Protein AF-A0A2D8XNJ6-F1 (afdb_monomer)

pLDDT: mean 77.06, std 21.15, range [28.72, 97.81]

Secondary structure (DSSP, 8-state):
---------------------------------------HHHHHHHHHHHHHHHHHHHHHHHHHHHHHHHHHHHHHHHHHHHHHHHHHHHHHHHHHHHHHHHHHHHHHHHHHHHHHHHHHHTT-HHHHHHHHHHHHHHHHHHHHHHHHHHHHHHHHHHHHHHHHHTTS------PPPPPPHHHHHHHHH-TTTTT-HHHHHHHHHHHHHHHHTS---TTSHHHHHHHHHHHHHH-HHHHS----PPP-PPP------------------HHHHHHHHHTT--HHHHHHHTT-

Sequence (292 aa):
MAETEANYEMETEPDTEVEVSSVEETNDNAALQADTEVSGDDQFKKAESATQKRIDRLTKKMREAERREQEAINYARNVQTEAEQLKQRMNNLDNSYVSEFSTRVSAQMDQAESDLSRAMELGDTKNAVEAQRKITALAIQADRAEQAKAQQAQYAEQVQHAQQVQQAPQQVAQQPKRPDPKAEEWATKNKWFGEDQAMTYAVFGLHKKLIEDEKFDPQSDEYYTELDRRMAEEFPHKLKGQNKRPAQTVASASRTATTGRSGRKVRLTPSQVAIAKKLGVPLEEYAKYVKE

Structure (mmCIF, N/CA/C/O backbone):
data_AF-A0A2D8XNJ6-F1
#
_entry.id   AF-A0A2D8XNJ6-F1
#
loop_
_atom_site.group_PDB
_atom_site.id
_atom_site.type_symbol
_atom_site.label_atom_id
_atom_site.label_alt_id
_atom_site.label_comp_id
_atom_site.label_asym_id
_atom_site.label_entity_id
_atom_site.label_seq_id
_atom_site.pdbx_PDB_ins_code
_atom_site.Cartn_x
_atom_site.Cartn_y
_atom_site.Cartn_z
_atom_site.occupancy
_atom_site.B_iso_or_equiv
_atom_site.auth_seq_id
_atom_site.auth_comp_id
_atom_site.auth_asym_id
_atom_site.auth_atom_id
_atom_site.pdbx_PDB_model_num
ATOM 1 N N . MET A 1 1 ? -30.412 30.064 7.650 1.00 41.84 1 MET A N 1
ATOM 2 C CA . MET A 1 1 ? -29.710 31.320 7.993 1.00 41.84 1 MET A CA 1
ATOM 3 C C . MET A 1 1 ? -28.664 30.943 9.034 1.00 41.84 1 MET A C 1
ATOM 5 O O . MET A 1 1 ? -29.069 30.451 10.071 1.00 41.84 1 MET A O 1
ATOM 9 N N . ALA A 1 2 ? -27.357 30.997 8.817 1.00 40.31 2 ALA A N 1
ATOM 10 C CA . ALA A 1 2 ? -26.564 31.716 7.832 1.00 40.31 2 ALA A CA 1
ATOM 11 C C . ALA A 1 2 ? -25.418 30.825 7.320 1.00 40.31 2 ALA A C 1
ATOM 13 O O . ALA A 1 2 ? -24.876 30.015 8.069 1.00 40.31 2 ALA A O 1
ATOM 14 N N . GLU A 1 3 ? -25.107 30.979 6.038 1.00 38.59 3 GLU A N 1
ATOM 15 C CA . GLU A 1 3 ? -23.943 30.419 5.359 1.00 38.59 3 GLU A CA 1
ATOM 16 C C . GLU A 1 3 ? -22.726 31.287 5.700 1.00 38.59 3 GLU A C 1
ATOM 18 O O . GLU A 1 3 ? -22.786 32.512 5.610 1.00 38.59 3 GLU A O 1
ATOM 23 N N . THR A 1 4 ? -21.629 30.662 6.119 1.00 43.00 4 THR A N 1
ATOM 24 C CA . THR A 1 4 ? -20.313 31.304 6.192 1.00 43.00 4 THR A CA 1
ATOM 25 C C . THR A 1 4 ? -19.464 30.735 5.070 1.00 43.00 4 THR A C 1
ATOM 27 O O . THR A 1 4 ? -18.899 29.649 5.196 1.00 43.00 4 THR A O 1
ATOM 30 N N . GLU A 1 5 ? -19.427 31.467 3.962 1.00 39.81 5 GLU A N 1
ATOM 31 C CA . GLU A 1 5 ? -18.497 31.272 2.857 1.00 39.81 5 GLU A CA 1
ATOM 32 C C . GLU A 1 5 ? -17.086 31.657 3.324 1.00 39.81 5 GLU A C 1
ATOM 34 O O . GLU A 1 5 ? -16.809 32.812 3.646 1.00 39.81 5 GLU A O 1
ATOM 39 N N . ALA A 1 6 ? -16.189 30.674 3.402 1.00 42.25 6 ALA A N 1
ATOM 40 C CA . ALA A 1 6 ? -14.763 30.909 3.574 1.00 42.25 6 ALA A CA 1
ATOM 41 C C . ALA A 1 6 ? -14.139 31.063 2.182 1.00 42.25 6 ALA A C 1
ATOM 43 O O . ALA A 1 6 ? -13.932 30.086 1.464 1.00 42.25 6 ALA A O 1
ATOM 44 N N . ASN A 1 7 ? -13.884 32.312 1.803 1.00 37.25 7 ASN A N 1
ATOM 45 C CA . ASN A 1 7 ? -13.167 32.690 0.595 1.00 37.25 7 ASN A CA 1
ATOM 46 C C . ASN A 1 7 ? -11.688 32.285 0.751 1.00 37.25 7 ASN A C 1
ATOM 48 O O . ASN A 1 7 ? -10.969 32.892 1.545 1.00 37.25 7 ASN A O 1
ATOM 52 N N . TYR A 1 8 ? -11.249 31.234 0.052 1.00 37.75 8 TYR A N 1
ATOM 53 C CA . TYR A 1 8 ? -9.842 30.827 -0.001 1.00 37.75 8 TYR A CA 1
ATOM 54 C C . TYR A 1 8 ? -9.235 31.376 -1.294 1.00 37.75 8 TYR A C 1
ATOM 56 O O . TYR A 1 8 ? -9.494 30.875 -2.388 1.00 37.75 8 TYR A O 1
ATOM 64 N N . GLU A 1 9 ? -8.478 32.458 -1.155 1.00 35.81 9 GLU A N 1
ATOM 65 C CA . GLU A 1 9 ? -7.733 33.107 -2.226 1.00 35.81 9 GLU A CA 1
ATOM 66 C C . GLU A 1 9 ? -6.533 32.213 -2.577 1.00 35.81 9 GLU A C 1
ATOM 68 O O . GLU A 1 9 ? -5.619 32.016 -1.778 1.00 35.81 9 GLU A O 1
ATOM 73 N N . MET A 1 10 ? -6.598 31.567 -3.741 1.00 34.06 10 MET A N 1
ATOM 74 C CA . MET A 1 10 ? -5.525 30.733 -4.274 1.00 34.06 10 MET A CA 1
ATOM 75 C C . MET A 1 10 ? -4.540 31.649 -5.000 1.00 34.06 10 MET A C 1
ATOM 77 O O . MET A 1 10 ? -4.794 32.069 -6.127 1.00 34.06 10 MET A O 1
ATOM 81 N N . GLU A 1 11 ? -3.437 31.983 -4.334 1.00 38.56 11 GLU A N 1
ATOM 82 C CA . GLU A 1 11 ? -2.271 32.617 -4.950 1.00 38.56 11 GLU A CA 1
ATOM 83 C C . GLU A 1 11 ? -1.723 31.675 -6.034 1.00 38.56 11 GLU A C 1
ATOM 85 O O . GLU A 1 11 ? -1.190 30.599 -5.759 1.00 38.56 11 GLU A O 1
ATOM 90 N N . THR A 1 12 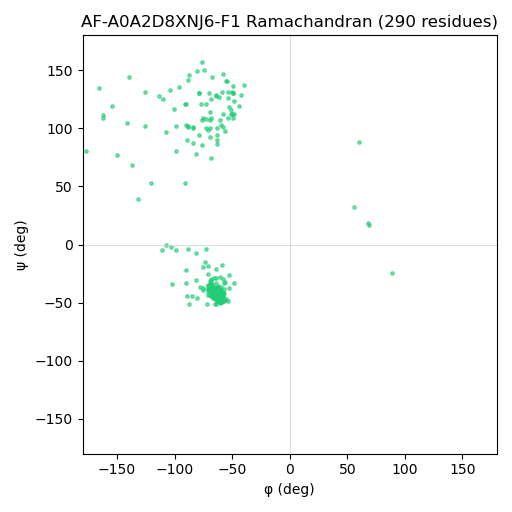? -1.937 32.045 -7.294 1.00 38.06 12 THR A N 1
ATOM 91 C CA . THR A 1 12 ? -1.375 31.370 -8.462 1.00 38.06 12 THR A CA 1
ATOM 92 C C . THR A 1 12 ? 0.095 31.756 -8.601 1.00 38.06 12 THR A C 1
ATOM 94 O O . THR A 1 12 ? 0.408 32.881 -8.991 1.00 38.06 12 THR A O 1
ATOM 97 N N . GLU A 1 13 ? 0.986 30.820 -8.280 1.00 49.00 13 GLU A N 1
ATOM 98 C CA . GLU A 1 13 ? 2.414 30.871 -8.612 1.00 49.00 13 GLU A CA 1
ATOM 99 C C . GLU A 1 13 ? 2.623 30.993 -10.140 1.00 49.00 13 GLU A C 1
ATOM 101 O O . GLU A 1 13 ? 1.826 30.451 -10.915 1.00 49.00 13 GLU A O 1
ATOM 106 N N . PRO A 1 14 ? 3.672 31.701 -10.598 1.00 38.88 14 PRO A N 1
ATOM 107 C CA . PRO A 1 14 ? 3.877 31.992 -12.009 1.00 38.88 14 PRO A CA 1
ATOM 108 C C . PRO A 1 14 ? 4.269 30.750 -12.817 1.00 38.88 14 PRO A C 1
ATOM 110 O O . PRO A 1 14 ? 5.212 30.024 -12.497 1.00 38.88 14 PRO A O 1
ATOM 113 N N . ASP A 1 15 ? 3.541 30.584 -13.917 1.00 37.09 15 ASP A N 1
ATOM 114 C CA . ASP A 1 15 ? 3.782 29.665 -15.022 1.00 37.09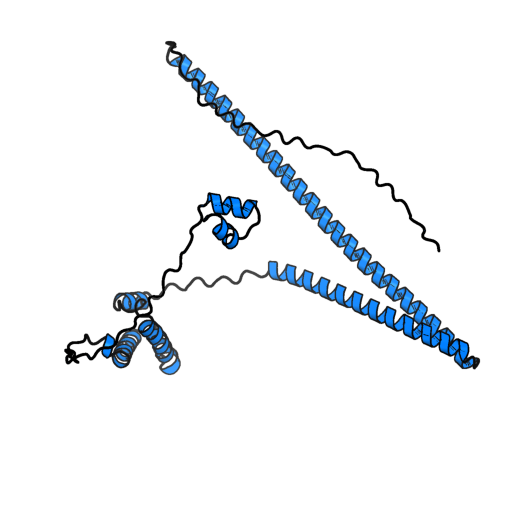 15 ASP A CA 1
ATOM 115 C C . ASP A 1 15 ? 5.239 29.788 -15.502 1.00 37.09 15 ASP A C 1
ATOM 117 O O . ASP A 1 15 ? 5.658 30.806 -16.059 1.00 37.09 15 ASP A O 1
ATOM 121 N N . THR A 1 16 ? 6.050 28.767 -15.224 1.00 33.97 16 THR A N 1
ATOM 122 C CA . THR A 1 16 ? 7.400 28.659 -15.780 1.00 33.97 16 THR A CA 1
ATOM 123 C C . THR A 1 16 ? 7.294 27.913 -17.099 1.00 33.97 16 THR A C 1
ATOM 125 O O . THR A 1 16 ? 7.353 26.687 -17.165 1.00 33.97 16 THR A O 1
ATOM 128 N N . GLU A 1 17 ? 7.106 28.689 -18.162 1.00 35.06 17 GLU A N 1
ATOM 129 C CA . GLU A 1 17 ? 7.124 28.230 -19.545 1.00 35.06 17 GLU A CA 1
ATOM 130 C C . GLU A 1 17 ? 8.499 27.616 -19.862 1.00 35.06 17 GLU A C 1
ATOM 132 O O . GLU A 1 17 ? 9.507 28.304 -20.035 1.00 35.06 17 GLU A O 1
ATOM 137 N N . VAL A 1 18 ? 8.562 26.283 -19.882 1.00 37.75 18 VAL A N 1
ATOM 138 C CA . VAL A 1 18 ? 9.743 25.545 -20.336 1.00 37.75 18 VAL A CA 1
ATOM 139 C C . VAL A 1 18 ? 9.725 25.545 -21.860 1.00 37.75 18 VAL A C 1
ATOM 141 O O . VAL A 1 18 ? 9.096 24.702 -22.501 1.00 37.75 18 VAL A O 1
ATOM 144 N N . GLU A 1 19 ? 10.431 26.513 -22.436 1.00 30.48 19 GLU A N 1
ATOM 145 C CA . GLU A 1 19 ? 10.695 26.619 -23.866 1.00 30.48 19 GLU A CA 1
ATOM 146 C C . GLU A 1 19 ? 11.532 25.407 -24.324 1.00 30.48 19 GLU A C 1
ATOM 148 O O . GLU A 1 19 ? 12.761 25.354 -24.216 1.00 30.48 19 GLU A O 1
ATOM 153 N N . VAL A 1 20 ? 10.851 24.371 -24.815 1.00 34.47 20 VAL A N 1
ATOM 154 C CA . VAL A 1 20 ? 11.476 23.259 -25.534 1.00 34.47 20 VAL A CA 1
ATOM 155 C C . VAL A 1 20 ? 11.976 23.781 -26.875 1.00 34.47 20 VAL A C 1
ATOM 157 O O . VAL A 1 20 ? 11.250 23.799 -27.865 1.00 34.47 20 VAL A O 1
ATOM 160 N N . SER A 1 21 ? 13.242 24.199 -26.899 1.00 28.72 21 SER A N 1
ATOM 161 C CA . SER A 1 21 ? 13.969 24.489 -28.131 1.00 28.72 21 SER A CA 1
ATOM 162 C C . SER A 1 21 ? 13.972 23.229 -29.002 1.00 28.72 21 SER A C 1
ATOM 164 O O . SER A 1 21 ? 14.689 22.255 -28.751 1.00 28.72 21 SER A O 1
ATOM 166 N N . SER A 1 22 ? 13.091 23.227 -30.000 1.00 30.62 22 SER A N 1
ATOM 167 C CA . SER A 1 22 ? 13.077 22.261 -31.084 1.00 30.62 22 SER A CA 1
ATOM 168 C C . SER A 1 22 ? 14.430 22.327 -31.776 1.00 30.62 22 SER A C 1
ATOM 170 O O . SER A 1 22 ? 14.769 23.334 -32.394 1.00 30.62 22 SER A O 1
ATOM 172 N N . VAL A 1 23 ? 15.213 21.258 -31.658 1.00 37.00 23 VAL A N 1
ATOM 173 C CA . VAL A 1 23 ? 16.415 21.077 -32.466 1.00 37.00 23 VAL A CA 1
ATOM 174 C C . VAL A 1 23 ? 15.951 20.980 -33.916 1.00 37.00 23 VAL A C 1
ATOM 176 O O . VAL A 1 23 ? 15.439 19.945 -34.338 1.00 37.00 23 VAL A O 1
ATOM 179 N N . GLU A 1 24 ? 16.083 22.083 -34.650 1.00 33.22 24 GLU A N 1
ATOM 180 C CA . GLU A 1 24 ? 16.019 22.097 -36.104 1.00 33.22 24 GLU A CA 1
ATOM 181 C C . GLU A 1 24 ? 16.985 21.035 -36.633 1.00 33.22 24 GLU A C 1
ATOM 183 O O . GLU A 1 24 ? 18.202 21.102 -36.446 1.00 33.22 24 GLU A O 1
ATOM 188 N N . GLU A 1 25 ? 16.424 20.023 -37.292 1.00 41.78 25 GLU A N 1
ATOM 189 C CA . GLU A 1 25 ? 17.154 19.191 -38.232 1.0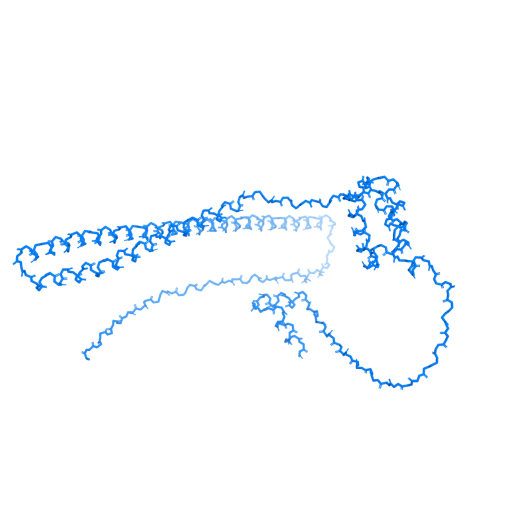0 41.78 25 GLU A CA 1
ATOM 190 C C . GLU A 1 25 ? 17.606 20.092 -39.387 1.00 41.78 25 GLU A C 1
ATOM 192 O O . GLU A 1 25 ? 16.902 20.268 -40.382 1.00 41.78 25 GLU A O 1
ATOM 197 N N . THR A 1 26 ? 18.791 20.690 -39.263 1.00 31.98 26 THR A N 1
ATOM 198 C CA . THR A 1 26 ? 19.452 21.309 -40.408 1.00 31.98 26 THR A CA 1
ATOM 199 C C . THR A 1 26 ? 19.901 20.202 -41.355 1.00 31.98 26 THR A C 1
ATOM 201 O O . THR A 1 26 ? 20.895 19.498 -41.162 1.00 31.98 26 THR A O 1
ATOM 204 N N . ASN A 1 27 ? 19.092 20.027 -42.393 1.00 41.12 27 ASN A N 1
ATOM 205 C CA . ASN A 1 27 ? 19.355 19.227 -43.572 1.00 41.12 27 ASN A CA 1
ATOM 206 C C . ASN A 1 27 ? 20.478 19.888 -44.399 1.00 41.12 27 ASN A C 1
ATOM 208 O O . ASN A 1 27 ? 20.228 20.509 -45.429 1.00 41.12 27 ASN A O 1
ATOM 212 N N . ASP A 1 28 ? 21.724 19.788 -43.929 1.00 34.28 28 ASP A N 1
ATOM 213 C CA . ASP A 1 28 ? 22.915 20.237 -44.662 1.00 34.28 28 ASP A CA 1
ATOM 214 C C . ASP A 1 28 ? 23.332 19.172 -45.688 1.00 34.28 28 ASP A C 1
ATOM 216 O O . ASP A 1 28 ? 24.264 18.391 -45.485 1.00 34.28 28 ASP A O 1
ATOM 220 N N . ASN A 1 29 ? 22.614 19.122 -46.811 1.00 39.44 29 ASN A N 1
ATOM 221 C CA . ASN A 1 29 ? 23.004 18.341 -47.990 1.00 39.44 29 ASN A CA 1
ATOM 222 C C . ASN A 1 29 ? 22.900 19.160 -49.287 1.00 39.44 29 ASN A C 1
ATOM 224 O O . ASN A 1 29 ? 22.465 18.668 -50.325 1.00 39.44 29 ASN A O 1
ATOM 228 N N . ALA A 1 30 ? 23.276 20.440 -49.231 1.00 41.31 30 ALA A N 1
ATOM 229 C CA . ALA A 1 30 ? 23.271 21.313 -50.400 1.00 41.31 30 ALA A CA 1
ATOM 230 C C . ALA A 1 30 ? 24.359 22.394 -50.319 1.00 41.31 30 ALA A C 1
ATOM 232 O O . ALA A 1 30 ? 24.059 23.545 -50.035 1.00 41.31 30 ALA A O 1
ATOM 233 N N . ALA A 1 31 ? 25.620 22.026 -50.577 1.00 40.38 31 ALA A N 1
ATOM 234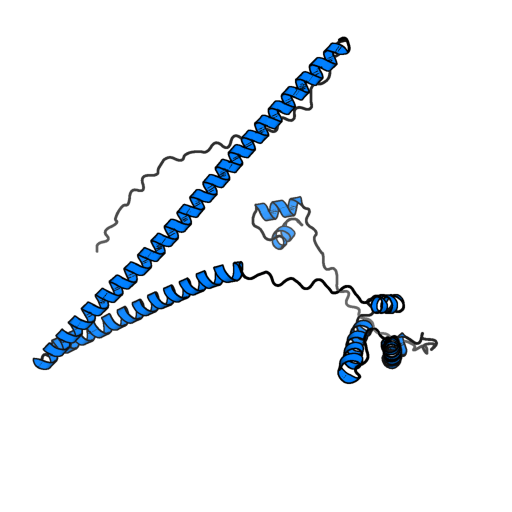 C CA . ALA A 1 31 ? 26.640 22.925 -51.145 1.00 40.38 31 ALA A CA 1
ATOM 235 C C . ALA A 1 31 ? 27.962 22.174 -51.382 1.00 40.38 31 ALA A C 1
ATOM 237 O O . ALA A 1 31 ? 28.900 22.276 -50.597 1.00 40.38 31 ALA A O 1
ATOM 238 N N . LEU A 1 32 ? 28.054 21.425 -52.481 1.00 42.88 32 LEU A N 1
ATOM 239 C CA . LEU A 1 32 ? 29.327 20.920 -53.012 1.00 42.88 32 LEU A CA 1
ATOM 240 C C . LEU A 1 32 ? 29.338 21.101 -54.534 1.00 42.88 32 LEU A C 1
ATOM 242 O O . LEU A 1 32 ? 29.279 20.147 -55.298 1.00 42.88 32 LEU A O 1
ATOM 246 N N . GLN A 1 33 ? 29.394 22.362 -54.962 1.00 44.12 33 GLN A N 1
ATOM 247 C CA . GLN A 1 33 ? 29.922 22.750 -56.268 1.00 44.12 33 GLN A CA 1
ATOM 248 C C . GLN A 1 33 ? 30.701 24.056 -56.109 1.00 44.12 33 GLN A C 1
ATOM 250 O O . GLN A 1 33 ? 30.112 25.121 -55.961 1.00 44.12 33 GLN A O 1
ATOM 255 N N . ALA A 1 34 ? 32.027 23.947 -56.124 1.00 37.59 34 ALA A N 1
ATOM 256 C CA . ALA A 1 34 ? 32.931 24.991 -56.591 1.00 37.59 34 ALA A CA 1
ATOM 257 C C . ALA A 1 34 ? 34.290 24.339 -56.866 1.00 37.59 34 ALA A C 1
ATOM 259 O O . ALA A 1 34 ? 34.980 23.897 -55.946 1.00 37.59 34 ALA A O 1
ATOM 260 N N . ASP A 1 35 ? 34.610 24.249 -58.153 1.00 43.66 35 ASP A N 1
ATOM 261 C CA . ASP A 1 35 ? 35.913 23.887 -58.694 1.00 43.66 35 ASP A CA 1
ATOM 262 C C . ASP A 1 35 ? 37.006 24.779 -58.097 1.00 43.66 35 ASP A C 1
ATOM 264 O O . ASP A 1 35 ? 36.899 26.006 -58.102 1.00 43.66 35 ASP A O 1
ATOM 268 N N . THR A 1 36 ? 38.085 24.172 -57.617 1.00 39.31 36 THR A N 1
ATOM 269 C CA . THR A 1 36 ? 39.415 24.788 -57.587 1.00 39.31 36 THR A CA 1
ATOM 270 C C . THR A 1 36 ? 40.418 23.644 -57.602 1.00 39.31 36 THR A C 1
ATOM 272 O O . THR A 1 36 ? 40.415 22.804 -56.702 1.00 39.31 36 THR A O 1
ATOM 275 N N . GLU A 1 37 ? 41.264 23.605 -58.628 1.00 50.78 37 GLU A N 1
ATOM 276 C CA . GLU A 1 37 ? 42.462 22.772 -58.668 1.00 50.78 37 GLU A CA 1
ATOM 277 C C . GLU A 1 37 ? 43.349 23.105 -57.458 1.00 50.78 37 GLU A C 1
ATOM 279 O O . GLU A 1 37 ? 44.093 24.083 -57.442 1.00 50.78 37 GLU A O 1
ATOM 284 N N . VAL A 1 38 ? 43.238 22.297 -56.407 1.00 44.22 38 VAL A N 1
ATOM 285 C CA . VAL A 1 38 ? 44.161 22.276 -55.273 1.00 44.22 38 VAL A CA 1
ATOM 286 C C . VAL A 1 38 ? 44.877 20.938 -55.293 1.00 44.22 38 VAL A C 1
ATOM 288 O O . VAL A 1 38 ? 44.243 19.886 -55.386 1.00 44.22 38 VAL A O 1
ATOM 291 N N . SER A 1 39 ? 46.208 21.004 -55.241 1.00 50.81 39 SER A N 1
ATOM 292 C CA . SER A 1 39 ? 47.116 19.861 -55.125 1.00 50.81 39 SER A CA 1
ATOM 293 C C . SER A 1 39 ? 46.554 18.808 -54.163 1.00 50.81 39 SER A C 1
ATOM 295 O O . SER A 1 39 ? 46.042 19.168 -53.101 1.00 50.81 39 SER A O 1
ATOM 297 N N . GLY A 1 40 ? 46.642 17.522 -54.520 1.00 54.00 40 GLY A N 1
ATOM 298 C CA . GLY A 1 40 ? 45.998 16.422 -53.787 1.00 54.00 40 GLY A CA 1
ATOM 299 C C . GLY A 1 40 ? 46.235 16.452 -52.271 1.00 54.00 40 GLY A C 1
ATOM 300 O O . GLY A 1 40 ? 45.316 16.158 -51.511 1.00 54.00 40 GLY A O 1
ATOM 301 N N . ASP A 1 41 ? 47.405 16.917 -51.824 1.00 59.38 41 ASP A N 1
ATOM 302 C CA . ASP A 1 41 ? 47.754 17.098 -50.407 1.00 59.38 41 ASP A CA 1
ATOM 303 C C . ASP A 1 41 ? 46.795 18.012 -49.614 1.00 59.38 41 ASP A C 1
ATOM 305 O O . ASP A 1 41 ? 46.562 17.783 -48.426 1.00 59.38 41 ASP A O 1
ATOM 309 N N . ASP A 1 42 ? 46.211 19.037 -50.238 1.00 63.47 42 ASP A N 1
ATOM 310 C CA . ASP A 1 42 ? 45.353 20.015 -49.551 1.00 63.47 42 ASP A CA 1
ATOM 311 C C . ASP A 1 42 ? 43.914 19.496 -49.372 1.00 63.47 42 ASP A C 1
ATOM 313 O O . ASP A 1 42 ? 43.254 19.774 -48.365 1.00 63.47 42 ASP A O 1
ATOM 317 N N . GLN A 1 43 ? 43.437 18.651 -50.297 1.00 64.62 43 GLN A N 1
ATOM 318 C CA . GLN A 1 43 ? 42.162 17.941 -50.142 1.00 64.62 43 GLN A CA 1
ATOM 319 C C . GLN A 1 43 ? 42.230 16.885 -49.037 1.00 64.62 43 GLN A C 1
ATOM 321 O O . GLN A 1 43 ? 41.286 16.778 -48.250 1.00 64.62 43 GLN A O 1
ATOM 326 N N . PHE A 1 44 ? 43.346 16.156 -48.917 1.00 67.56 44 PHE A N 1
ATOM 327 C CA . PHE A 1 44 ? 43.534 15.182 -47.838 1.00 67.56 44 PHE A CA 1
ATOM 328 C C . PHE A 1 44 ? 43.542 15.853 -46.462 1.00 67.56 44 PHE A C 1
ATOM 330 O O . PHE A 1 44 ? 42.790 15.436 -45.582 1.00 67.56 44 PHE A O 1
ATOM 337 N N . LYS A 1 45 ? 44.282 16.95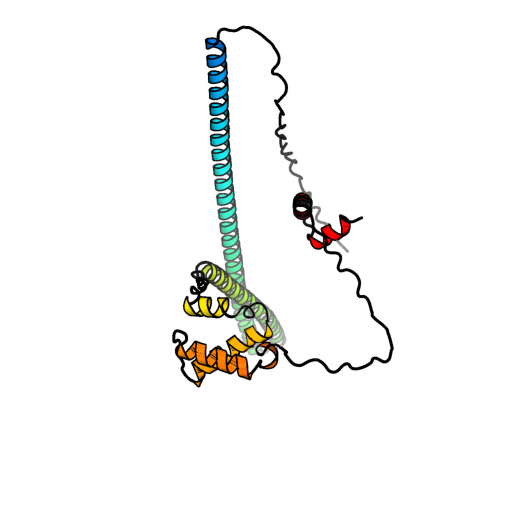6 -46.292 1.00 75.19 45 LYS A N 1
ATOM 338 C CA . LYS A 1 45 ? 44.302 17.715 -45.027 1.00 75.19 45 LYS A CA 1
ATOM 339 C C . LYS A 1 45 ? 42.934 18.296 -44.664 1.00 75.19 45 LYS A C 1
ATOM 341 O O . LYS A 1 45 ? 42.536 18.296 -43.496 1.00 75.19 45 LYS A O 1
ATOM 346 N N . LYS A 1 46 ? 42.172 18.773 -45.654 1.00 73.62 46 LYS A N 1
ATOM 347 C CA . LYS A 1 46 ? 40.816 19.306 -45.438 1.00 73.62 46 LYS A CA 1
ATOM 348 C C . LYS A 1 46 ? 39.815 18.202 -45.074 1.00 73.62 46 LYS A C 1
ATOM 350 O O . LYS A 1 46 ? 38.988 18.412 -44.183 1.00 73.62 46 LYS A O 1
ATOM 355 N N . ALA A 1 47 ? 39.914 17.028 -45.699 1.00 70.69 47 ALA A N 1
ATOM 356 C CA . ALA A 1 47 ? 39.103 15.854 -45.374 1.00 70.69 47 ALA A CA 1
ATOM 357 C C . ALA A 1 47 ? 39.435 15.276 -43.984 1.00 70.69 47 ALA A C 1
ATOM 359 O O . ALA A 1 47 ? 38.527 14.926 -43.224 1.00 70.69 47 ALA A O 1
ATOM 360 N N . GLU A 1 48 ? 40.715 15.245 -43.610 1.00 78.81 48 GLU A N 1
ATOM 361 C CA . GLU A 1 48 ? 41.179 14.837 -42.280 1.00 78.81 48 GLU A CA 1
ATOM 362 C C . GLU A 1 48 ? 40.660 15.796 -41.193 1.00 78.81 48 GLU A C 1
ATOM 364 O O . GLU A 1 48 ? 40.056 15.361 -40.211 1.00 78.81 48 GLU A O 1
ATOM 369 N N . SER A 1 49 ? 40.751 17.113 -41.421 1.00 84.50 49 SER A N 1
ATOM 370 C CA . SER A 1 49 ? 40.195 18.134 -40.518 1.00 84.50 49 SER A CA 1
ATOM 371 C C . SER A 1 49 ? 38.671 18.029 -40.358 1.00 84.50 49 SER A C 1
ATOM 373 O O . SER A 1 49 ? 38.144 18.179 -39.251 1.00 84.50 49 SER A O 1
ATOM 375 N N . ALA A 1 50 ? 37.938 17.756 -41.443 1.00 85.69 50 ALA A N 1
ATOM 376 C CA . ALA A 1 50 ? 36.490 17.553 -41.394 1.00 85.69 50 ALA A CA 1
ATOM 377 C C . ALA A 1 50 ? 36.110 16.286 -40.605 1.00 85.69 50 ALA A C 1
ATOM 379 O O . ALA A 1 50 ? 35.150 16.302 -39.828 1.00 85.69 50 ALA A O 1
ATOM 380 N N . THR A 1 51 ? 36.893 15.215 -40.753 1.00 88.69 51 THR A N 1
ATOM 381 C CA . THR A 1 51 ? 36.706 13.953 -40.025 1.00 88.69 51 THR A CA 1
ATOM 382 C C . THR A 1 51 ? 36.973 14.131 -38.533 1.00 88.69 51 THR A C 1
ATOM 384 O O . THR A 1 51 ? 36.124 13.754 -37.724 1.00 88.69 51 THR A O 1
ATOM 387 N N . GLN A 1 52 ? 38.069 14.798 -38.158 1.00 88.62 52 GLN A N 1
ATOM 388 C CA . GLN A 1 52 ? 38.387 15.093 -36.759 1.00 88.62 52 GLN A CA 1
ATOM 389 C C . GLN A 1 52 ? 37.274 15.910 -36.088 1.00 88.62 52 GLN A C 1
ATOM 391 O O . GLN A 1 52 ? 36.764 15.518 -35.042 1.00 88.62 52 GLN A O 1
ATOM 396 N N . LYS A 1 53 ? 36.787 16.976 -36.743 1.00 93.44 53 LYS A N 1
ATOM 397 C CA . LYS A 1 53 ? 35.662 17.784 -36.234 1.00 93.44 53 LYS A CA 1
ATOM 398 C C . LYS A 1 53 ? 34.387 16.961 -36.043 1.00 93.44 53 LYS A C 1
ATOM 400 O O . LYS A 1 53 ? 33.630 17.210 -35.105 1.00 93.44 53 LYS A O 1
ATOM 405 N N . ARG A 1 54 ? 34.114 15.989 -36.921 1.00 91.69 54 ARG A N 1
ATOM 406 C CA . ARG A 1 54 ? 32.963 15.084 -36.776 1.00 91.69 54 ARG A CA 1
ATOM 407 C C . ARG A 1 54 ? 33.147 14.137 -35.593 1.00 91.69 54 ARG A C 1
ATOM 409 O O . ARG A 1 54 ? 32.198 13.966 -34.832 1.00 91.69 54 ARG A O 1
ATOM 416 N N . ILE A 1 55 ? 34.336 13.562 -35.418 1.00 92.19 55 ILE A N 1
ATOM 417 C CA . ILE A 1 55 ? 34.665 12.705 -34.270 1.00 92.19 55 ILE A CA 1
ATOM 418 C C . ILE A 1 55 ? 34.536 13.498 -32.966 1.00 92.19 55 ILE A C 1
ATOM 420 O O . ILE A 1 55 ? 33.887 13.025 -32.034 1.00 92.19 55 ILE A O 1
ATOM 424 N N . ASP A 1 56 ? 35.043 14.730 -32.916 1.00 93.31 56 ASP A N 1
ATOM 425 C CA . ASP A 1 56 ? 34.936 15.601 -31.743 1.00 93.31 56 ASP A CA 1
ATOM 426 C C . ASP A 1 56 ? 33.471 15.927 -31.415 1.00 93.31 56 ASP A C 1
ATOM 428 O O . ASP A 1 56 ? 33.058 15.850 -30.255 1.00 93.31 56 ASP A O 1
ATOM 432 N N . ARG A 1 57 ? 32.644 16.221 -32.432 1.00 94.00 57 ARG A N 1
ATOM 433 C CA . ARG A 1 57 ? 31.194 16.433 -32.264 1.00 94.00 57 ARG A CA 1
ATOM 434 C C . ARG A 1 57 ? 30.479 15.180 -31.769 1.00 94.00 57 ARG A C 1
ATOM 436 O O . ARG A 1 57 ? 29.667 15.282 -30.855 1.00 94.00 57 ARG A O 1
ATOM 443 N N . LEU A 1 58 ? 30.767 14.014 -32.349 1.00 93.81 58 LEU A N 1
ATOM 444 C CA . LEU A 1 58 ? 30.171 12.743 -31.928 1.00 93.81 58 LEU A CA 1
ATOM 445 C C . LEU A 1 58 ? 30.576 12.394 -30.496 1.00 93.81 58 LEU A C 1
ATOM 447 O O . LEU A 1 58 ? 29.728 12.003 -29.703 1.00 93.81 58 LEU A O 1
ATOM 451 N N . THR A 1 59 ? 31.837 12.620 -30.136 1.00 94.25 59 THR A N 1
ATOM 452 C CA . THR A 1 59 ? 32.344 12.392 -28.780 1.00 94.25 59 THR A CA 1
ATOM 453 C C . THR A 1 59 ? 31.709 13.361 -27.783 1.00 94.25 59 THR A C 1
ATOM 455 O O . THR A 1 59 ? 31.316 12.956 -26.692 1.00 94.25 59 THR A O 1
ATOM 458 N N . LYS A 1 60 ? 31.550 14.640 -28.152 1.00 95.06 60 LYS A N 1
ATOM 459 C CA . LYS A 1 60 ? 30.837 15.629 -27.332 1.00 95.06 60 LYS A CA 1
ATOM 460 C C . LYS A 1 60 ? 29.370 15.239 -27.140 1.00 95.06 60 LYS A C 1
ATOM 462 O O . LYS A 1 60 ? 28.912 15.225 -26.003 1.00 95.06 60 LYS A O 1
ATOM 467 N N . LYS A 1 61 ? 28.669 14.861 -28.216 1.00 96.38 61 LYS A N 1
ATOM 468 C CA . LYS A 1 61 ? 27.276 14.388 -28.167 1.00 96.38 61 LYS A CA 1
ATOM 469 C C . LYS A 1 61 ? 27.139 13.134 -27.304 1.00 96.38 61 LYS A C 1
ATOM 471 O O . LYS A 1 61 ? 26.180 13.034 -26.552 1.00 96.38 61 LYS A O 1
ATOM 476 N N . MET A 1 62 ? 28.100 12.214 -27.384 1.00 94.56 62 MET A N 1
ATOM 477 C CA . MET A 1 62 ? 28.123 10.997 -26.575 1.00 94.56 62 MET A CA 1
ATOM 478 C C . MET A 1 62 ? 28.278 11.322 -25.083 1.00 94.56 62 MET A C 1
ATOM 480 O O . MET A 1 62 ? 27.424 10.921 -24.303 1.00 94.56 62 MET A O 1
ATOM 484 N N . ARG A 1 63 ? 29.266 12.140 -24.691 1.00 94.69 63 ARG A N 1
ATOM 485 C CA . ARG A 1 63 ? 29.435 12.546 -23.279 1.00 94.69 63 ARG A CA 1
ATOM 486 C C . ARG A 1 63 ? 28.249 13.340 -22.735 1.00 94.69 63 ARG A C 1
ATOM 488 O O . ARG A 1 63 ? 27.925 13.258 -21.557 1.00 94.69 63 ARG A O 1
ATOM 495 N N . GLU A 1 64 ? 27.629 14.167 -23.571 1.00 95.00 64 GLU A N 1
ATOM 496 C CA . GLU A 1 64 ? 26.447 14.936 -23.186 1.00 95.00 64 GLU A CA 1
ATOM 497 C C . GLU A 1 64 ? 25.215 14.038 -23.025 1.00 95.00 64 GLU A C 1
ATOM 499 O O . GLU A 1 64 ? 24.439 14.235 -22.095 1.00 95.00 64 GLU A O 1
ATOM 504 N N . ALA A 1 65 ? 25.056 13.032 -23.888 1.00 94.31 65 ALA A N 1
ATOM 505 C CA . ALA A 1 65 ? 24.026 12.010 -23.740 1.00 94.31 65 ALA A CA 1
ATOM 506 C C . ALA A 1 65 ? 24.243 11.177 -22.469 1.00 94.31 65 ALA A C 1
ATOM 508 O O . ALA A 1 65 ? 23.300 11.012 -21.708 1.00 94.31 65 ALA A O 1
ATOM 509 N N . GLU A 1 66 ? 25.478 10.749 -22.195 1.00 93.81 66 GLU A N 1
ATOM 510 C CA . GLU A 1 66 ? 25.843 10.017 -20.975 1.00 93.81 66 GLU A CA 1
ATOM 511 C C . GLU A 1 66 ? 25.547 10.841 -19.712 1.00 93.81 66 GLU A C 1
ATOM 513 O O . GLU A 1 66 ? 24.946 10.343 -18.764 1.00 93.81 66 GLU A O 1
ATOM 518 N N . ARG A 1 67 ? 25.878 12.139 -19.714 1.00 94.69 67 ARG A N 1
ATOM 519 C CA . ARG A 1 67 ? 25.502 13.052 -18.624 1.00 94.69 67 ARG A CA 1
ATOM 520 C C . ARG A 1 67 ? 23.993 13.156 -18.441 1.00 94.69 67 ARG A C 1
ATOM 522 O O . ARG A 1 67 ? 23.524 13.056 -17.313 1.00 94.69 67 ARG A O 1
ATOM 529 N N . ARG A 1 68 ? 23.239 13.350 -19.528 1.00 91.06 68 ARG A N 1
ATOM 530 C CA . ARG A 1 68 ? 21.771 13.425 -19.467 1.00 91.06 68 ARG A CA 1
ATOM 531 C C . ARG A 1 68 ? 21.161 12.126 -18.957 1.00 91.06 68 ARG A C 1
ATOM 533 O O . ARG A 1 68 ? 20.230 12.169 -18.164 1.00 91.06 68 ARG A O 1
ATOM 540 N N . GLU A 1 69 ? 21.680 10.984 -19.395 1.00 93.31 69 GLU A N 1
ATOM 541 C CA . GLU A 1 69 ? 21.253 9.671 -18.916 1.00 93.31 69 GLU A CA 1
ATOM 542 C C . GLU A 1 69 ? 21.536 9.525 -17.420 1.00 93.31 69 GLU A C 1
ATOM 544 O O . GLU A 1 69 ? 20.646 9.153 -16.658 1.00 93.31 69 GLU A O 1
ATOM 549 N N . GLN A 1 70 ? 22.733 9.903 -16.970 1.00 94.00 70 GLN A N 1
ATOM 550 C CA . GLN A 1 70 ? 23.091 9.854 -15.558 1.00 94.00 70 GLN A CA 1
ATOM 551 C C . GLN A 1 70 ? 22.217 10.786 -14.704 1.00 94.00 70 GLN A C 1
ATOM 553 O O . GLN A 1 70 ? 21.776 10.390 -13.625 1.00 94.00 70 GLN A O 1
ATOM 558 N N . GLU A 1 71 ? 21.939 12.003 -15.175 1.00 93.75 71 GLU A N 1
ATOM 559 C CA . GLU A 1 71 ? 21.030 12.952 -14.522 1.00 93.75 71 GLU A CA 1
ATOM 560 C C . GLU A 1 71 ? 19.599 12.403 -14.459 1.00 93.75 71 GLU A C 1
ATOM 562 O O . GLU A 1 71 ? 18.977 12.446 -13.398 1.00 93.75 71 GLU A O 1
ATOM 567 N N . ALA A 1 72 ? 19.104 11.804 -15.545 1.00 94.56 72 ALA A N 1
ATOM 568 C CA . ALA A 1 72 ? 17.787 11.176 -15.587 1.00 94.56 72 ALA A CA 1
ATOM 569 C C . ALA A 1 72 ? 17.687 9.973 -14.636 1.00 94.56 72 ALA A C 1
ATOM 571 O O . ALA A 1 72 ? 16.695 9.835 -13.923 1.00 94.56 72 ALA A O 1
ATOM 572 N N . ILE A 1 73 ? 18.721 9.126 -14.569 1.00 95.50 73 ILE A N 1
ATOM 573 C CA . ILE A 1 73 ? 18.790 8.002 -13.623 1.00 95.50 73 ILE A CA 1
ATOM 574 C C . ILE A 1 73 ? 18.813 8.516 -12.183 1.00 95.50 73 ILE A C 1
ATOM 576 O O . ILE A 1 73 ? 18.120 7.970 -11.325 1.00 95.50 73 ILE A O 1
ATOM 580 N N . ASN A 1 74 ? 19.594 9.560 -11.901 1.00 93.06 74 ASN A N 1
ATOM 581 C CA . ASN A 1 74 ? 19.652 10.163 -10.572 1.00 93.06 74 ASN A CA 1
ATOM 582 C C . ASN A 1 74 ? 18.294 10.760 -10.177 1.00 93.06 74 ASN A C 1
ATOM 584 O O . ASN A 1 74 ? 17.830 10.517 -9.067 1.00 93.06 74 ASN A O 1
ATOM 588 N N . TYR A 1 75 ? 17.623 11.463 -11.091 1.00 94.50 75 TYR A N 1
ATOM 589 C CA . TYR A 1 75 ? 16.274 11.978 -10.873 1.00 94.50 75 TYR A CA 1
ATOM 590 C C . TYR A 1 75 ? 15.272 10.849 -10.609 1.00 94.50 75 TYR A C 1
ATOM 592 O O . TYR A 1 75 ? 14.556 10.885 -9.613 1.00 94.50 75 TYR A O 1
ATOM 600 N N . ALA A 1 76 ? 15.267 9.805 -11.443 1.00 95.19 76 ALA A N 1
ATOM 601 C CA . ALA A 1 76 ? 14.379 8.659 -11.272 1.00 95.19 76 ALA A CA 1
ATOM 602 C C . ALA A 1 76 ? 14.605 7.951 -9.926 1.00 95.19 76 ALA A C 1
ATOM 604 O O . ALA A 1 76 ? 13.641 7.596 -9.249 1.00 95.19 76 ALA A O 1
ATOM 605 N N . ARG A 1 77 ? 15.867 7.793 -9.500 1.00 95.56 77 ARG A N 1
ATOM 606 C CA . ARG A 1 77 ? 16.204 7.266 -8.170 1.00 95.56 77 ARG A CA 1
ATOM 607 C C . ARG A 1 77 ? 15.681 8.167 -7.059 1.00 95.56 77 ARG A C 1
ATOM 609 O O . ARG A 1 77 ? 15.073 7.649 -6.130 1.00 95.56 77 ARG A O 1
ATOM 616 N N . ASN A 1 78 ? 15.868 9.481 -7.165 1.00 95.06 78 ASN A N 1
ATOM 617 C CA . ASN A 1 78 ? 15.383 10.427 -6.161 1.00 95.06 78 ASN A CA 1
ATOM 618 C C . ASN A 1 78 ? 13.856 10.357 -6.031 1.00 95.06 78 ASN A C 1
ATOM 620 O O . ASN A 1 78 ? 13.351 10.133 -4.934 1.00 95.06 78 ASN A O 1
ATOM 624 N N . VAL A 1 79 ? 13.129 10.408 -7.150 1.00 96.44 79 VAL A N 1
ATOM 625 C CA . VAL A 1 79 ? 11.663 10.271 -7.171 1.00 96.44 79 VAL A CA 1
ATOM 626 C C . VAL A 1 79 ? 11.221 8.935 -6.571 1.00 96.44 79 VAL A C 1
ATOM 628 O O . VAL A 1 79 ? 10.287 8.893 -5.774 1.00 96.44 79 VAL A O 1
ATOM 631 N N . GLN A 1 80 ? 11.909 7.836 -6.896 1.00 95.31 80 GLN A N 1
ATOM 632 C CA . GLN A 1 80 ? 11.614 6.531 -6.306 1.00 95.31 80 GLN A CA 1
ATOM 633 C C . GLN A 1 80 ? 11.837 6.529 -4.786 1.00 95.31 80 GLN A C 1
ATOM 635 O O . GLN A 1 80 ? 11.007 6.001 -4.047 1.00 95.31 80 GLN A O 1
ATOM 640 N N . THR A 1 81 ? 12.931 7.127 -4.305 1.00 96.19 81 THR A N 1
ATOM 641 C CA . THR A 1 81 ? 13.206 7.220 -2.865 1.00 96.19 81 THR A CA 1
ATOM 642 C C . THR A 1 81 ? 12.204 8.110 -2.138 1.00 96.19 81 THR A C 1
ATOM 644 O O . THR A 1 81 ? 11.768 7.755 -1.047 1.00 96.19 81 THR A O 1
ATOM 647 N N . GLU A 1 82 ? 11.783 9.220 -2.741 1.00 95.38 82 GLU A N 1
ATOM 648 C CA . GLU A 1 82 ? 10.765 10.111 -2.183 1.00 95.38 82 GLU A CA 1
ATOM 649 C C . GLU A 1 82 ? 9.402 9.423 -2.110 1.00 95.38 82 GLU A C 1
ATOM 651 O O . GLU A 1 82 ? 8.732 9.498 -1.079 1.00 95.38 82 GLU A O 1
ATOM 656 N N . ALA A 1 83 ? 9.017 8.698 -3.164 1.00 95.44 83 ALA A N 1
ATOM 657 C CA . ALA A 1 83 ? 7.786 7.919 -3.189 1.00 95.44 83 ALA A CA 1
ATOM 658 C C . ALA A 1 83 ? 7.780 6.838 -2.097 1.00 95.44 83 ALA A C 1
ATOM 660 O O . ALA A 1 83 ? 6.785 6.682 -1.387 1.00 95.44 83 ALA A O 1
ATOM 661 N N . GLU A 1 84 ? 8.898 6.132 -1.909 1.00 94.25 84 GLU A N 1
ATOM 662 C CA . GLU A 1 84 ? 9.037 5.125 -0.854 1.00 94.25 84 GLU A CA 1
ATOM 663 C C . GLU A 1 84 ? 8.986 5.762 0.545 1.00 94.25 84 GLU A C 1
ATOM 665 O O . GLU A 1 84 ? 8.248 5.297 1.413 1.00 94.25 84 GLU A O 1
ATOM 670 N N . GLN A 1 85 ? 9.679 6.883 0.762 1.00 95.94 85 GLN A N 1
ATOM 671 C CA . GLN A 1 85 ? 9.614 7.626 2.025 1.00 95.94 85 GLN A CA 1
ATOM 672 C C . GLN A 1 85 ? 8.212 8.171 2.315 1.00 95.94 85 GLN A C 1
ATOM 674 O O . GLN A 1 85 ? 7.779 8.191 3.469 1.00 95.94 85 GLN A O 1
ATOM 679 N N . LEU A 1 86 ? 7.491 8.645 1.297 1.00 96.62 86 LEU A N 1
ATOM 680 C CA . LEU A 1 86 ? 6.117 9.118 1.441 1.00 96.62 86 LEU A CA 1
ATOM 681 C C . LEU A 1 86 ? 5.183 7.963 1.804 1.00 96.62 86 LEU A C 1
ATOM 683 O O . LEU A 1 86 ? 4.394 8.090 2.738 1.00 96.62 86 LEU A O 1
ATOM 687 N N . LYS A 1 87 ? 5.328 6.818 1.132 1.00 92.62 87 LYS A N 1
ATOM 688 C CA . LYS A 1 87 ? 4.570 5.599 1.428 1.00 92.62 87 LYS A CA 1
ATOM 689 C C . LYS A 1 87 ? 4.815 5.115 2.857 1.00 92.62 87 LYS A C 1
ATOM 691 O O . LYS A 1 87 ? 3.866 4.805 3.570 1.00 92.62 87 LYS A O 1
ATOM 696 N N . GLN A 1 88 ? 6.069 5.099 3.308 1.00 91.94 88 GLN A N 1
ATOM 697 C CA . GLN A 1 88 ? 6.417 4.735 4.684 1.00 91.94 88 GLN A CA 1
ATOM 698 C C . GLN A 1 88 ? 5.822 5.708 5.705 1.00 91.94 88 GLN A C 1
ATOM 700 O O . GLN A 1 88 ? 5.245 5.273 6.700 1.00 91.94 88 GLN A O 1
ATOM 705 N N . ARG A 1 89 ? 5.906 7.021 5.451 1.00 95.44 89 ARG A N 1
ATOM 706 C CA . ARG A 1 89 ? 5.285 8.033 6.317 1.00 95.44 89 ARG A CA 1
ATOM 707 C C . ARG A 1 89 ? 3.771 7.868 6.392 1.00 95.44 89 ARG A C 1
ATOM 709 O O . ARG A 1 89 ? 3.238 7.906 7.493 1.00 95.44 89 ARG A O 1
ATOM 716 N N . MET A 1 90 ? 3.103 7.639 5.263 1.00 92.56 90 MET A N 1
ATOM 717 C CA . MET A 1 90 ? 1.659 7.402 5.225 1.00 92.56 90 MET A CA 1
ATOM 718 C C . MET A 1 90 ? 1.278 6.161 6.041 1.00 92.56 90 MET A C 1
ATOM 720 O O . MET A 1 90 ? 0.458 6.266 6.944 1.00 92.56 90 MET A O 1
ATOM 724 N N . ASN A 1 91 ? 1.952 5.028 5.818 1.00 90.19 91 ASN A N 1
ATOM 725 C CA . ASN A 1 91 ? 1.703 3.803 6.583 1.00 90.19 91 ASN A CA 1
ATOM 726 C C . ASN A 1 91 ? 1.899 4.016 8.095 1.00 90.19 91 ASN A C 1
ATOM 728 O O . ASN A 1 91 ? 1.122 3.520 8.906 1.00 90.19 91 ASN A O 1
ATOM 732 N N . ASN A 1 92 ? 2.929 4.767 8.495 1.00 91.69 92 ASN A N 1
ATOM 733 C CA . ASN A 1 92 ? 3.180 5.068 9.905 1.00 91.69 92 ASN A CA 1
ATOM 734 C C . ASN A 1 92 ? 2.107 5.990 10.506 1.00 91.69 92 ASN A C 1
ATOM 736 O O . ASN A 1 92 ? 1.678 5.775 11.642 1.00 91.69 92 ASN A O 1
ATOM 740 N N . LEU A 1 93 ? 1.660 7.003 9.759 1.00 94.06 93 LEU A N 1
ATOM 741 C CA . LEU A 1 93 ? 0.571 7.890 10.174 1.00 94.06 93 LEU A CA 1
ATOM 742 C C . LEU A 1 93 ? -0.737 7.116 10.338 1.00 94.06 93 LEU A C 1
ATOM 744 O O . LEU A 1 93 ? -1.383 7.236 11.373 1.00 94.06 93 LEU A O 1
ATOM 748 N N . ASP A 1 94 ? -1.076 6.262 9.379 1.00 90.50 94 ASP A N 1
ATOM 749 C CA . ASP A 1 94 ? -2.279 5.436 9.429 1.00 90.50 94 ASP A CA 1
ATOM 750 C C . ASP A 1 94 ? -2.256 4.465 10.620 1.00 90.50 94 ASP A C 1
ATOM 752 O O . ASP A 1 94 ? -3.239 4.353 11.356 1.00 90.50 94 ASP A O 1
ATOM 756 N N . ASN A 1 95 ? -1.118 3.806 10.865 1.00 89.19 95 ASN A N 1
ATOM 757 C CA . ASN A 1 95 ? -0.948 2.889 11.995 1.00 89.19 95 ASN A CA 1
ATOM 758 C C . ASN A 1 95 ? -1.039 3.613 13.347 1.00 89.19 95 ASN A C 1
ATOM 760 O O . ASN A 1 95 ? -1.726 3.150 14.260 1.00 89.19 95 ASN A O 1
ATOM 764 N N . SER A 1 96 ? -0.350 4.751 13.486 1.00 92.38 96 SER A N 1
ATOM 765 C CA . SER A 1 96 ? -0.391 5.551 14.717 1.00 92.38 96 SER A CA 1
ATOM 766 C C . SER A 1 96 ? -1.789 6.109 14.974 1.00 92.38 96 SER A C 1
ATOM 768 O O . SER A 1 96 ? -2.282 6.001 16.092 1.00 92.38 96 SER A O 1
ATOM 770 N N . TYR A 1 97 ? -2.478 6.604 13.944 1.00 93.38 97 TYR A N 1
ATOM 771 C CA . TYR A 1 97 ? -3.845 7.104 14.061 1.00 93.38 97 TYR A CA 1
ATOM 772 C C . TYR A 1 97 ? -4.815 6.023 14.547 1.00 93.38 97 TYR A C 1
ATOM 774 O O . TYR A 1 97 ? -5.558 6.253 15.502 1.00 93.38 97 TYR A O 1
ATOM 782 N N . VAL A 1 98 ? -4.787 4.833 13.936 1.00 92.56 98 VAL A N 1
ATOM 783 C CA . VAL A 1 98 ? -5.649 3.711 14.344 1.00 92.56 98 VAL A CA 1
ATOM 784 C C . VAL A 1 98 ? -5.314 3.248 15.765 1.00 92.56 98 VAL A C 1
ATOM 786 O O . VAL A 1 98 ? -6.224 2.990 16.551 1.00 92.56 98 VAL A O 1
ATOM 789 N N . SER A 1 99 ? -4.030 3.196 16.131 1.00 91.81 99 SER A N 1
ATOM 790 C CA . SER A 1 99 ? -3.585 2.817 17.480 1.00 91.81 99 SER A CA 1
ATOM 791 C C . SER A 1 99 ? -4.038 3.813 18.555 1.00 91.81 99 SER A C 1
ATOM 793 O O . SER A 1 99 ? -4.586 3.414 19.586 1.00 91.81 99 SER A O 1
ATOM 795 N N . GLU A 1 100 ? -3.859 5.112 18.311 1.00 93.75 100 GLU A N 1
ATOM 796 C CA . GLU A 1 100 ? -4.290 6.179 19.220 1.00 93.75 100 GLU A CA 1
ATOM 797 C C . GLU A 1 100 ? -5.815 6.221 19.345 1.00 93.75 100 GLU A C 1
ATOM 799 O O . GLU A 1 100 ? -6.357 6.346 20.445 1.00 93.75 100 GLU A O 1
ATOM 804 N N . PHE A 1 101 ? -6.527 6.072 18.225 1.00 94.62 101 PHE A N 1
ATOM 805 C CA . PHE A 1 101 ? -7.983 6.000 18.222 1.00 94.62 101 PHE A CA 1
ATOM 806 C C . PHE A 1 101 ? -8.486 4.788 19.014 1.00 94.62 101 PHE A C 1
ATOM 808 O O . PHE A 1 101 ? -9.340 4.949 19.883 1.00 94.62 101 PHE A O 1
ATOM 815 N N . SER A 1 102 ? -7.909 3.604 18.791 1.00 93.38 102 SER A N 1
ATOM 816 C CA . SER A 1 102 ? -8.241 2.385 19.538 1.00 93.38 102 SER A CA 1
ATOM 817 C C . SER A 1 102 ? -8.000 2.556 21.039 1.00 93.38 102 SER A C 1
ATOM 819 O O . SER A 1 102 ? -8.852 2.183 21.842 1.00 93.38 102 SER A O 1
ATOM 821 N N . THR A 1 103 ? -6.870 3.153 21.425 1.00 94.94 103 THR A N 1
ATOM 822 C CA . THR A 1 103 ? -6.535 3.412 22.835 1.00 94.94 103 THR A CA 1
ATOM 823 C C . THR A 1 103 ? -7.529 4.381 23.469 1.00 94.94 103 THR A C 1
ATOM 825 O O . THR A 1 103 ? -8.021 4.147 24.572 1.00 94.94 103 THR A O 1
ATOM 828 N N . ARG A 1 104 ? -7.886 5.453 22.752 1.00 95.94 104 ARG A N 1
ATOM 829 C CA . ARG A 1 104 ? -8.869 6.438 23.215 1.00 95.94 104 ARG A CA 1
ATOM 830 C C . ARG A 1 104 ? -10.254 5.826 23.393 1.00 95.94 104 ARG A C 1
ATOM 832 O O . ARG A 1 104 ? -10.887 6.084 24.412 1.00 95.94 104 ARG A O 1
ATOM 839 N N . VAL A 1 105 ? -10.725 5.051 22.417 1.00 96.62 105 VAL A N 1
ATOM 840 C CA . VAL A 1 105 ? -12.037 4.394 22.487 1.00 96.62 105 VAL A CA 1
ATOM 841 C C . VAL A 1 105 ? -12.067 3.404 23.647 1.00 96.62 105 VAL A C 1
ATOM 843 O O . VAL A 1 105 ? -13.029 3.427 24.404 1.00 96.62 105 VAL A O 1
ATOM 846 N N . SER A 1 106 ? -11.001 2.623 23.857 1.00 95.38 106 SER A N 1
ATOM 847 C CA . SER A 1 106 ? -10.888 1.717 25.009 1.00 95.38 106 SER A CA 1
ATOM 848 C C . SER A 1 106 ? -10.981 2.471 26.338 1.00 95.38 106 SER A C 1
ATOM 850 O O . SER A 1 106 ? -11.809 2.132 27.172 1.00 95.38 106 SER A O 1
ATOM 852 N N . ALA A 1 107 ? -10.215 3.553 26.512 1.00 97.31 107 ALA A N 1
ATOM 853 C CA . ALA A 1 107 ? -10.265 4.344 27.743 1.00 97.31 107 ALA A CA 1
ATOM 854 C C . ALA A 1 107 ? -11.648 4.987 27.979 1.00 97.31 107 ALA A C 1
ATOM 856 O O . ALA A 1 107 ? -12.115 5.087 29.113 1.00 97.31 107 ALA A O 1
ATOM 857 N N . GLN A 1 108 ? -12.323 5.428 26.911 1.00 96.88 108 GLN A N 1
ATOM 858 C CA . GLN A 1 108 ? -13.691 5.948 26.996 1.00 96.88 108 GLN A CA 1
ATOM 859 C C . GLN A 1 108 ? -14.710 4.848 27.318 1.00 96.88 108 GLN A C 1
ATOM 861 O O . GLN A 1 108 ? -15.687 5.126 28.014 1.00 96.88 108 GLN A O 1
ATOM 866 N N . MET A 1 109 ? -14.488 3.627 26.827 1.00 97.06 109 MET A N 1
ATOM 867 C CA . MET A 1 109 ? -15.311 2.452 27.114 1.00 97.06 109 MET A CA 1
ATOM 868 C C . MET A 1 109 ? -15.226 2.111 28.604 1.00 97.06 109 MET A C 1
ATOM 870 O O . MET A 1 109 ? -16.259 2.081 29.266 1.00 97.06 109 MET A O 1
ATOM 874 N N . ASP A 1 110 ? -14.009 2.003 29.149 1.00 97.38 110 ASP A N 1
ATOM 875 C CA . ASP A 1 110 ? -13.762 1.729 30.572 1.00 97.38 110 ASP A CA 1
ATOM 876 C C . ASP A 1 110 ? -14.428 2.784 31.473 1.00 97.38 110 ASP A C 1
ATOM 878 O O . ASP A 1 110 ? -15.047 2.472 32.495 1.00 97.38 110 ASP A O 1
ATOM 882 N N . GLN A 1 111 ? -14.352 4.059 31.074 1.00 97.44 111 GLN A N 1
ATOM 883 C CA . GLN A 1 111 ? -15.020 5.139 31.796 1.00 97.44 111 GLN A CA 1
ATOM 884 C C . GLN A 1 111 ? -16.548 5.010 31.734 1.00 97.44 111 GLN A C 1
ATOM 886 O O . GLN A 1 111 ? -17.217 5.194 32.750 1.00 97.44 111 GLN A O 1
ATOM 891 N N . ALA A 1 112 ? -17.113 4.694 30.567 1.00 97.69 112 ALA A N 1
ATOM 892 C CA . ALA A 1 112 ? -18.556 4.541 30.406 1.00 97.69 112 ALA A CA 1
ATOM 893 C C . ALA A 1 112 ? -19.098 3.317 31.169 1.00 97.69 112 ALA A C 1
ATOM 895 O O . ALA A 1 112 ? -20.202 3.379 31.712 1.00 97.69 112 ALA A O 1
ATOM 896 N N . GLU A 1 113 ? -18.321 2.237 31.264 1.00 97.00 113 GLU A N 1
ATOM 897 C CA . GLU A 1 113 ? -18.632 1.067 32.092 1.00 97.00 113 GLU A CA 1
ATOM 898 C C . GLU A 1 113 ? -18.611 1.405 33.589 1.00 97.00 113 GLU A C 1
ATOM 900 O O . GLU A 1 113 ? -19.530 1.036 34.324 1.00 97.00 113 GLU A O 1
ATOM 905 N N . SER A 1 114 ? -17.619 2.180 34.038 1.00 97.62 114 SER A N 1
ATOM 906 C CA . SER A 1 114 ? -17.553 2.688 35.415 1.00 97.62 114 SER A CA 1
ATOM 907 C C . SER A 1 114 ? -18.742 3.596 35.757 1.00 97.62 114 SER A C 1
ATOM 909 O O . SER A 1 114 ? -19.361 3.453 36.817 1.00 97.62 114 SER A O 1
ATOM 911 N N . ASP A 1 115 ? -19.117 4.491 34.837 1.00 96.88 115 ASP A N 1
ATOM 912 C CA . ASP A 1 115 ? -20.284 5.366 34.982 1.00 96.88 115 ASP A CA 1
ATOM 913 C C . ASP A 1 115 ? -21.588 4.555 35.063 1.00 96.88 115 ASP A C 1
ATOM 915 O O . ASP A 1 115 ? -22.455 4.864 35.886 1.00 96.88 115 ASP A O 1
ATOM 919 N N . LEU A 1 116 ? -21.720 3.496 34.253 1.00 97.81 116 LEU A N 1
ATOM 920 C CA . LEU A 1 116 ? -22.865 2.587 34.295 1.00 97.81 116 LEU A CA 1
ATOM 921 C C . LEU A 1 116 ? -22.945 1.852 35.638 1.00 97.81 116 LEU A C 1
ATOM 923 O O . LEU A 1 116 ? -24.010 1.855 36.256 1.00 97.81 116 LEU A O 1
ATOM 927 N N . SER A 1 117 ? -21.834 1.276 36.115 1.00 97.75 117 SER A N 1
ATOM 928 C CA . SER A 1 117 ? -21.778 0.592 37.417 1.00 97.75 117 SER A CA 1
ATOM 929 C C . SER A 1 117 ? -22.219 1.523 38.543 1.00 97.75 117 SER A C 1
ATOM 931 O O . SER A 1 117 ? -23.101 1.186 39.332 1.00 97.75 117 SER A O 1
ATOM 933 N N . ARG A 1 118 ? -21.685 2.750 38.565 1.00 97.62 118 ARG A N 1
ATOM 934 C CA . ARG A 1 118 ? -22.053 3.760 39.562 1.00 97.62 118 ARG A CA 1
ATOM 935 C C . ARG A 1 118 ? -23.529 4.145 39.479 1.00 97.62 118 ARG A C 1
ATOM 937 O O . ARG A 1 118 ? -24.185 4.282 40.509 1.00 97.62 118 ARG A O 1
ATOM 944 N N . ALA A 1 119 ? -24.066 4.331 38.274 1.00 97.44 119 ALA A N 1
ATOM 945 C CA . ALA A 1 119 ? -25.479 4.649 38.092 1.00 97.44 119 ALA A CA 1
ATOM 946 C C . ALA A 1 119 ? -26.386 3.508 38.584 1.00 97.44 119 ALA A C 1
ATOM 948 O O . ALA A 1 119 ? -27.416 3.772 39.205 1.00 97.44 119 ALA A O 1
ATOM 949 N N . MET A 1 120 ? -25.985 2.250 38.370 1.00 96.44 120 MET A N 1
ATOM 950 C CA . MET A 1 120 ? -26.694 1.075 38.882 1.00 96.44 120 MET A CA 1
ATOM 951 C C . MET A 1 120 ? -26.657 0.994 40.413 1.00 96.44 120 MET A C 1
ATOM 953 O O . MET A 1 120 ? -27.692 0.737 41.025 1.00 96.44 120 MET A O 1
ATOM 957 N N . GLU A 1 121 ? -25.509 1.267 41.036 1.00 96.88 121 GLU A N 1
ATOM 958 C CA . GLU A 1 121 ? -25.356 1.297 42.499 1.00 96.88 121 GLU A CA 1
ATOM 959 C C . GLU A 1 121 ? -26.205 2.392 43.160 1.00 96.88 121 GLU A C 1
ATOM 961 O O . GLU A 1 121 ? -26.793 2.175 44.219 1.00 96.88 121 GLU A O 1
ATOM 966 N N . LEU A 1 122 ? -26.303 3.562 42.523 1.00 96.88 122 LEU A N 1
ATOM 967 C CA . LEU A 1 122 ? -27.099 4.694 43.007 1.00 96.88 122 LEU A CA 1
ATOM 968 C C . LEU A 1 122 ? -28.595 4.579 42.667 1.00 96.88 122 LEU A C 1
ATOM 970 O O . LEU A 1 122 ? -29.387 5.409 43.115 1.00 96.88 122 LEU A O 1
ATOM 974 N N . GLY A 1 123 ? -28.997 3.584 41.868 1.00 96.00 123 GLY A N 1
ATOM 975 C CA . GLY A 1 123 ? -30.369 3.444 41.372 1.00 96.00 123 GLY A CA 1
ATOM 976 C C . GLY A 1 123 ? -30.787 4.537 40.377 1.00 96.00 123 GLY A C 1
ATOM 977 O O . GLY A 1 123 ? -31.980 4.750 40.150 1.00 96.00 123 GLY A O 1
ATOM 978 N N . ASP A 1 124 ? -29.826 5.239 39.771 1.00 96.50 124 ASP A N 1
ATOM 979 C CA . ASP A 1 124 ? -30.076 6.305 38.804 1.00 96.50 124 ASP A CA 1
ATOM 980 C C . ASP A 1 124 ? -30.289 5.728 37.399 1.00 96.50 124 ASP A C 1
ATOM 982 O O . ASP A 1 124 ? -29.379 5.595 36.576 1.00 96.50 124 ASP A O 1
ATOM 986 N N . THR A 1 125 ? -31.546 5.388 37.121 1.00 95.31 125 THR A N 1
ATOM 987 C CA . THR A 1 125 ? -31.964 4.804 35.838 1.00 95.31 125 THR A CA 1
ATOM 988 C C . THR A 1 125 ? -31.693 5.707 34.633 1.00 95.31 125 THR A C 1
ATOM 990 O O . THR A 1 125 ? -31.465 5.198 33.534 1.00 95.31 125 THR A O 1
ATOM 993 N N . LYS A 1 126 ? -31.679 7.036 34.806 1.00 96.56 126 LYS A N 1
ATOM 994 C CA . LYS A 1 126 ? -31.429 7.970 33.703 1.00 96.56 126 LYS A CA 1
ATOM 995 C C . LYS A 1 126 ? -29.961 7.915 33.291 1.00 96.56 126 LYS A C 1
ATOM 997 O O . LYS A 1 126 ? -29.668 7.708 32.112 1.00 96.56 126 LYS A O 1
ATOM 1002 N N . ASN A 1 127 ? -29.058 8.039 34.261 1.00 96.06 127 ASN A N 1
ATOM 1003 C CA . ASN A 1 127 ? -27.621 7.963 34.008 1.00 96.06 127 ASN A CA 1
ATOM 1004 C C . ASN A 1 127 ? -27.202 6.576 33.500 1.00 96.06 127 ASN A C 1
ATOM 1006 O O . ASN A 1 127 ? -26.347 6.487 32.621 1.00 96.06 127 ASN A O 1
ATOM 1010 N N . ALA A 1 128 ? -27.862 5.504 33.952 1.00 95.75 128 ALA A N 1
ATOM 1011 C CA . ALA A 1 128 ? -27.617 4.156 33.441 1.00 95.75 128 ALA A CA 1
ATOM 1012 C C . ALA A 1 128 ? -27.941 4.029 31.939 1.00 95.75 128 ALA A C 1
ATOM 1014 O O . ALA A 1 128 ? -27.142 3.495 31.171 1.00 95.75 128 ALA A O 1
ATOM 1015 N N . VAL A 1 129 ? -29.078 4.568 31.477 1.00 97.62 129 VAL A N 1
ATOM 1016 C CA . VAL A 1 129 ? -29.432 4.549 30.044 1.00 97.62 129 VAL A CA 1
ATOM 1017 C C . VAL A 1 129 ? -28.463 5.397 29.215 1.00 97.62 129 VAL A C 1
ATOM 1019 O O . VAL A 1 129 ? -28.098 5.008 28.104 1.00 97.62 129 VAL A O 1
ATOM 1022 N N . GLU A 1 130 ? -28.030 6.548 29.731 1.00 96.94 130 GLU A N 1
ATOM 1023 C CA . GLU A 1 130 ? -27.045 7.397 29.052 1.00 96.94 130 GLU A CA 1
ATOM 1024 C C . GLU A 1 130 ? -25.678 6.710 28.932 1.00 96.94 130 GLU A C 1
ATOM 1026 O O . GLU A 1 130 ? -25.097 6.702 27.844 1.00 96.94 130 GLU A O 1
ATOM 1031 N N . ALA A 1 131 ? -25.193 6.077 30.003 1.00 97.69 131 ALA A N 1
ATOM 1032 C CA . ALA A 1 131 ? -23.960 5.294 29.987 1.00 97.69 131 ALA A CA 1
ATOM 1033 C C . ALA A 1 131 ? -24.059 4.113 29.006 1.00 97.69 131 ALA A C 1
ATOM 1035 O O . ALA A 1 131 ? -23.184 3.945 28.160 1.00 97.69 131 ALA A O 1
ATOM 1036 N N . GLN A 1 132 ? -25.177 3.379 29.000 1.00 96.44 132 GLN A N 1
ATOM 1037 C CA . GLN A 1 132 ? -25.404 2.283 28.051 1.00 96.44 132 GLN A CA 1
ATOM 1038 C C . GLN A 1 132 ? -25.397 2.753 26.585 1.00 96.44 132 GLN A C 1
ATOM 1040 O O . GLN A 1 132 ? -24.858 2.073 25.706 1.00 96.44 132 GLN A O 1
ATOM 1045 N N . ARG A 1 133 ? -25.967 3.932 26.294 1.00 97.38 133 ARG A N 1
ATOM 1046 C CA . ARG A 1 133 ? -25.907 4.536 24.950 1.00 97.38 133 ARG A CA 1
ATOM 1047 C C . ARG A 1 133 ? -24.477 4.893 24.556 1.00 97.38 133 ARG A C 1
ATOM 1049 O O . ARG A 1 133 ? -24.097 4.632 23.416 1.00 97.38 133 ARG A O 1
ATOM 1056 N N . LYS A 1 134 ? -23.688 5.453 25.482 1.00 97.31 134 LYS A N 1
ATOM 1057 C CA . LYS A 1 134 ? -22.264 5.749 25.254 1.00 97.31 134 LYS A CA 1
ATOM 1058 C C . LYS A 1 134 ? -21.473 4.475 24.966 1.00 97.31 134 LYS A C 1
ATOM 1060 O O . LYS A 1 134 ? -20.787 4.438 23.954 1.00 97.31 134 LYS A O 1
ATOM 1065 N N . ILE A 1 135 ? -21.641 3.427 25.776 1.00 97.56 135 ILE A N 1
ATOM 1066 C CA . ILE A 1 135 ? -21.013 2.111 25.563 1.00 97.56 135 ILE A CA 1
ATOM 1067 C C . ILE A 1 135 ? -21.358 1.575 24.172 1.00 97.56 135 ILE A C 1
ATOM 1069 O O . ILE A 1 135 ? -20.475 1.181 23.423 1.00 97.56 135 ILE A O 1
ATOM 1073 N N . THR A 1 136 ? -22.632 1.626 23.777 1.00 97.56 136 THR A N 1
ATOM 1074 C CA . THR A 1 136 ? -23.063 1.141 22.454 1.00 97.56 136 THR A CA 1
ATOM 1075 C C . THR A 1 136 ? -22.414 1.937 21.315 1.00 97.56 136 THR A C 1
ATOM 1077 O O . THR A 1 136 ? -21.961 1.360 20.328 1.00 97.56 136 THR A O 1
ATOM 1080 N N . ALA A 1 137 ? -22.335 3.265 21.445 1.00 97.25 137 ALA A N 1
ATOM 1081 C CA . ALA A 1 137 ? -21.682 4.116 20.453 1.00 97.25 137 ALA A CA 1
ATOM 1082 C C . ALA A 1 137 ? -20.166 3.857 20.369 1.00 97.25 137 ALA A C 1
ATOM 1084 O O . ALA A 1 137 ? -19.612 3.827 19.271 1.00 97.25 137 ALA A O 1
ATOM 1085 N N . LEU A 1 138 ? -19.510 3.645 21.512 1.00 97.69 138 LEU A N 1
ATOM 1086 C CA . LEU A 1 138 ? -18.086 3.321 21.599 1.00 97.69 138 LEU A CA 1
ATOM 1087 C C . LEU A 1 138 ? -17.785 1.919 21.061 1.00 97.69 138 LEU A C 1
ATOM 1089 O O . LEU A 1 138 ? -16.799 1.754 20.354 1.00 97.69 138 LEU A O 1
ATOM 1093 N N . ALA A 1 139 ? -18.667 0.943 21.281 1.00 96.38 139 ALA A N 1
ATOM 1094 C CA . ALA A 1 139 ? -18.536 -0.404 20.729 1.00 96.38 139 ALA A CA 1
ATOM 1095 C C . ALA A 1 139 ? -18.528 -0.398 19.191 1.00 96.38 139 ALA A C 1
ATOM 1097 O O . ALA A 1 139 ? -17.695 -1.054 18.574 1.00 96.38 139 ALA A O 1
ATOM 1098 N N . ILE A 1 140 ? -19.398 0.401 18.561 1.00 96.38 140 ILE A N 1
ATOM 1099 C CA . ILE A 1 140 ? -19.406 0.575 17.097 1.00 96.38 140 ILE A CA 1
ATOM 1100 C C . ILE A 1 140 ? -18.101 1.227 16.613 1.00 96.38 140 ILE A C 1
ATOM 1102 O O . ILE A 1 140 ? -17.569 0.872 15.561 1.00 96.38 140 ILE A O 1
ATOM 1106 N N . GLN A 1 141 ? -17.570 2.193 17.368 1.00 94.88 141 GLN A N 1
ATOM 1107 C CA . GLN A 1 141 ? -16.291 2.828 17.042 1.00 94.88 141 GLN A CA 1
ATOM 1108 C C . GLN A 1 141 ? -15.115 1.855 17.184 1.00 94.88 141 GLN A C 1
ATOM 1110 O O . GLN A 1 141 ? -14.228 1.862 16.332 1.00 94.88 141 GLN A O 1
ATOM 1115 N N . ALA A 1 142 ? -15.128 1.009 18.216 1.00 94.56 142 ALA A N 1
ATOM 1116 C CA . ALA A 1 142 ? -14.125 -0.024 18.443 1.00 94.56 142 ALA A CA 1
ATOM 1117 C C . ALA A 1 142 ? -14.131 -1.066 17.316 1.00 94.56 142 ALA A C 1
ATOM 1119 O O . ALA A 1 142 ? -13.081 -1.322 16.733 1.00 94.56 142 ALA A O 1
ATOM 1120 N N . ASP A 1 143 ? -15.306 -1.577 16.933 1.00 94.75 143 ASP A N 1
ATOM 1121 C CA . ASP A 1 143 ? -15.458 -2.509 15.806 1.00 94.75 143 ASP A CA 1
ATOM 1122 C C . ASP A 1 143 ? -14.932 -1.895 14.499 1.00 94.75 143 ASP A C 1
ATOM 1124 O O . ASP A 1 143 ? -14.147 -2.502 13.772 1.00 94.75 143 ASP A O 1
ATOM 1128 N N . ARG A 1 144 ? -15.254 -0.623 14.231 1.00 92.25 144 ARG A N 1
ATOM 1129 C CA . ARG A 1 144 ? -14.720 0.082 13.057 1.00 92.25 144 ARG A CA 1
ATOM 1130 C C . ARG A 1 144 ? -13.194 0.226 13.094 1.00 92.25 144 ARG A C 1
ATOM 1132 O O . ARG A 1 144 ? -12.554 0.124 12.047 1.00 92.25 144 ARG A O 1
ATOM 1139 N N . ALA A 1 145 ? -12.610 0.478 14.266 1.00 91.56 145 ALA A N 1
ATOM 1140 C CA . ALA A 1 145 ? -11.159 0.557 14.435 1.00 91.56 145 ALA A CA 1
ATOM 1141 C C . ALA A 1 145 ? -10.488 -0.805 14.206 1.00 91.56 145 ALA A C 1
ATOM 1143 O O . ALA A 1 145 ? -9.460 -0.883 13.533 1.00 91.56 145 ALA A O 1
ATOM 1144 N N . GLU A 1 146 ? -11.089 -1.878 14.717 1.00 92.38 146 GLU A N 1
ATOM 1145 C CA . GLU A 1 146 ? -10.614 -3.247 14.533 1.00 92.38 146 GLU A CA 1
ATOM 1146 C C . GLU A 1 146 ? -10.689 -3.673 13.063 1.00 92.38 146 GLU A C 1
ATOM 1148 O O . GLU A 1 146 ? -9.712 -4.190 12.520 1.00 92.38 146 GLU A O 1
ATOM 1153 N N . GLN A 1 147 ? -11.788 -3.355 12.374 1.00 92.69 147 GLN A N 1
ATOM 1154 C CA . GLN A 1 147 ? -11.920 -3.584 10.936 1.00 92.69 147 GLN A CA 1
ATOM 1155 C C . GLN A 1 147 ? -10.871 -2.811 10.129 1.00 92.69 147 GLN A C 1
ATOM 1157 O O . GLN A 1 147 ? -10.274 -3.375 9.211 1.00 92.69 147 GLN A O 1
ATOM 1162 N N . ALA A 1 148 ? -10.604 -1.546 10.470 1.00 90.06 148 ALA A N 1
ATOM 1163 C CA . ALA A 1 148 ? -9.558 -0.761 9.814 1.00 90.06 148 ALA A CA 1
ATOM 1164 C C . ALA A 1 148 ? -8.166 -1.387 10.021 1.00 90.06 148 ALA A C 1
ATOM 1166 O O . ALA A 1 148 ? -7.399 -1.525 9.067 1.00 90.06 148 ALA A O 1
ATOM 1167 N N . LYS A 1 149 ? -7.866 -1.844 11.243 1.00 90.69 149 LYS A N 1
ATOM 1168 C CA . LYS A 1 149 ? -6.615 -2.541 11.571 1.00 90.69 149 LYS A CA 1
ATOM 1169 C C . LYS A 1 149 ? -6.479 -3.869 10.819 1.00 90.69 149 LYS A C 1
ATOM 1171 O O . LYS A 1 149 ? -5.403 -4.180 10.312 1.00 90.69 149 LYS A O 1
ATOM 1176 N N . ALA A 1 150 ? -7.561 -4.638 10.707 1.00 91.75 150 ALA A N 1
ATOM 1177 C CA . ALA A 1 150 ? -7.582 -5.893 9.961 1.00 91.75 150 ALA A CA 1
ATOM 1178 C C . ALA A 1 150 ? -7.346 -5.666 8.459 1.00 91.75 150 ALA A C 1
ATOM 1180 O O . ALA A 1 150 ? -6.554 -6.381 7.849 1.00 91.75 150 ALA A O 1
ATOM 1181 N N . GLN A 1 151 ? -7.967 -4.639 7.870 1.00 89.75 151 GLN A N 1
ATOM 1182 C CA . GLN A 1 151 ? -7.739 -4.269 6.468 1.00 89.75 151 GLN A CA 1
ATOM 1183 C C . GLN A 1 151 ? -6.287 -3.844 6.215 1.00 89.75 151 GLN A C 1
ATOM 1185 O O . GLN A 1 151 ? -5.688 -4.260 5.223 1.00 89.75 151 GLN A O 1
ATOM 1190 N N . GLN A 1 152 ? -5.689 -3.069 7.125 1.00 87.00 152 GLN A N 1
ATOM 1191 C CA . GLN A 1 152 ? -4.271 -2.703 7.043 1.00 87.00 152 GLN A CA 1
ATOM 1192 C C . GLN A 1 152 ? -3.352 -3.927 7.125 1.00 87.00 152 GLN A C 1
ATOM 1194 O O . GLN A 1 152 ? -2.412 -4.035 6.337 1.00 87.00 152 GLN A O 1
ATOM 1199 N N . ALA A 1 153 ? -3.632 -4.867 8.034 1.00 88.56 153 ALA A N 1
ATOM 1200 C CA . ALA A 1 153 ? -2.862 -6.103 8.157 1.00 88.56 153 ALA A CA 1
ATOM 1201 C C . ALA A 1 153 ? -2.935 -6.949 6.874 1.00 88.56 153 ALA A C 1
ATOM 1203 O O . ALA A 1 153 ? -1.901 -7.373 6.362 1.00 88.56 153 ALA A O 1
ATOM 1204 N N . GLN A 1 154 ? -4.131 -7.103 6.297 1.00 89.81 154 GLN A N 1
ATOM 1205 C CA . GLN A 1 154 ? -4.320 -7.817 5.031 1.00 89.81 154 GLN A CA 1
ATOM 1206 C C . GLN A 1 154 ? -3.580 -7.148 3.870 1.00 89.81 154 GLN A C 1
ATOM 1208 O O . GLN A 1 154 ? -2.942 -7.825 3.063 1.00 89.81 154 GLN A O 1
ATOM 1213 N N . TYR A 1 155 ? -3.628 -5.816 3.782 1.00 86.88 155 TYR A N 1
ATOM 1214 C CA . TYR A 1 155 ? -2.883 -5.082 2.763 1.00 86.88 155 TYR A CA 1
ATOM 1215 C C . TYR A 1 155 ? -1.368 -5.271 2.929 1.00 86.88 155 TYR A C 1
ATOM 1217 O O . TYR A 1 155 ? -0.661 -5.498 1.946 1.00 86.88 155 TYR A O 1
ATOM 1225 N N . ALA A 1 156 ? -0.861 -5.242 4.165 1.00 86.19 156 ALA A N 1
ATOM 1226 C CA . ALA A 1 156 ? 0.549 -5.492 4.450 1.00 86.19 156 ALA A CA 1
ATOM 1227 C C . ALA A 1 156 ? 0.980 -6.912 4.036 1.00 86.19 156 ALA A C 1
ATOM 1229 O O . ALA A 1 156 ? 2.014 -7.061 3.380 1.00 86.19 156 ALA A O 1
ATOM 1230 N N . GLU A 1 157 ? 0.180 -7.938 4.340 1.00 87.44 157 GLU A N 1
ATOM 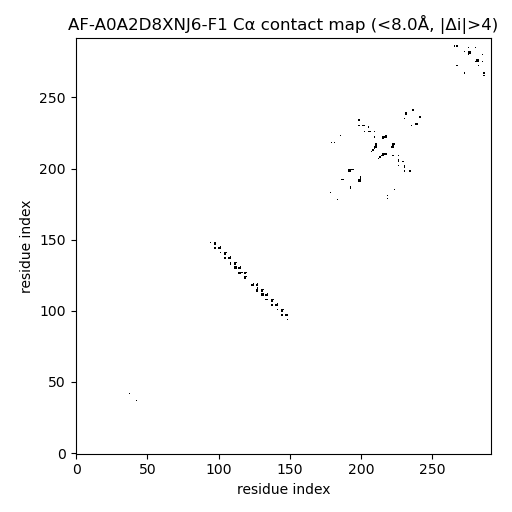1231 C CA . GLU A 1 157 ? 0.428 -9.314 3.888 1.00 87.44 157 GLU A CA 1
ATOM 1232 C C . GLU A 1 157 ? 0.411 -9.419 2.359 1.00 87.44 157 GLU A C 1
ATOM 1234 O O . GLU A 1 157 ? 1.302 -10.028 1.766 1.00 87.44 157 GLU A O 1
ATOM 1239 N N . GLN A 1 158 ? -0.549 -8.775 1.691 1.00 84.94 158 GLN A N 1
ATOM 1240 C CA . GLN A 1 158 ? -0.644 -8.800 0.233 1.00 84.94 158 GLN A CA 1
ATOM 1241 C C . GLN A 1 158 ? 0.574 -8.149 -0.438 1.00 84.94 158 GLN A C 1
ATOM 1243 O O . GLN A 1 158 ? 1.090 -8.677 -1.426 1.00 84.94 158 GLN A O 1
ATOM 1248 N N . VAL A 1 159 ? 1.075 -7.036 0.108 1.00 82.50 159 VAL A N 1
ATOM 1249 C CA . VAL A 1 159 ? 2.298 -6.383 -0.382 1.00 82.50 159 VAL A CA 1
ATOM 1250 C C . VAL A 1 159 ? 3.522 -7.285 -0.186 1.00 82.50 159 VAL A C 1
ATOM 1252 O O . VAL A 1 159 ? 4.349 -7.384 -1.095 1.00 82.50 159 VAL A O 1
ATOM 1255 N N . GLN A 1 160 ? 3.633 -7.983 0.949 1.00 79.06 160 GLN A N 1
ATOM 1256 C CA . GLN A 1 160 ? 4.727 -8.935 1.178 1.00 79.06 160 GLN A CA 1
ATOM 1257 C C . GLN A 1 160 ? 4.658 -10.138 0.228 1.00 79.06 160 GLN A C 1
ATOM 1259 O O . GLN A 1 160 ? 5.672 -10.519 -0.361 1.00 79.06 160 GLN A O 1
ATOM 1264 N N . HIS A 1 161 ? 3.467 -10.695 0.005 1.00 77.19 161 HIS A N 1
ATOM 1265 C CA . HIS A 1 161 ? 3.273 -11.781 -0.953 1.00 77.19 161 HIS A CA 1
ATOM 1266 C C . HIS A 1 161 ? 3.583 -11.350 -2.391 1.00 77.19 161 HIS A C 1
ATOM 1268 O O . HIS A 1 161 ? 4.242 -12.093 -3.118 1.00 77.19 161 HIS A O 1
ATOM 1274 N N . ALA A 1 162 ? 3.187 -10.143 -2.804 1.00 73.50 162 ALA A N 1
ATOM 1275 C CA . ALA A 1 162 ? 3.513 -9.619 -4.129 1.00 73.50 162 ALA A CA 1
ATOM 1276 C C . ALA A 1 162 ? 5.033 -9.494 -4.347 1.00 73.50 162 ALA A C 1
ATOM 1278 O O . ALA A 1 162 ? 5.529 -9.860 -5.413 1.00 73.50 162 ALA A O 1
ATOM 1279 N N . GLN A 1 163 ? 5.786 -9.056 -3.331 1.00 67.19 163 GLN A N 1
ATOM 1280 C CA . GLN A 1 163 ? 7.251 -9.003 -3.403 1.00 67.19 163 GLN A CA 1
ATOM 1281 C C . GLN A 1 163 ? 7.893 -10.398 -3.463 1.00 67.19 163 GLN A C 1
ATOM 1283 O O . GLN A 1 163 ? 8.870 -10.588 -4.188 1.00 67.19 163 GLN A O 1
ATOM 1288 N N . GLN A 1 164 ? 7.337 -11.395 -2.766 1.00 60.59 164 GLN A N 1
ATOM 1289 C CA . GLN A 1 164 ? 7.842 -12.772 -2.820 1.00 60.59 164 GLN A CA 1
ATOM 1290 C C . GLN A 1 164 ? 7.567 -13.465 -4.160 1.00 60.59 164 GLN A C 1
ATOM 1292 O O . GLN A 1 164 ? 8.435 -14.174 -4.665 1.00 60.59 164 GLN A O 1
ATOM 1297 N N . VAL A 1 165 ? 6.405 -13.241 -4.785 1.00 58.88 165 VAL A N 1
ATOM 1298 C CA . VAL A 1 165 ? 6.092 -13.828 -6.104 1.00 58.88 165 VAL A CA 1
ATOM 1299 C C . VAL A 1 165 ? 7.016 -13.271 -7.194 1.00 58.88 165 VAL A C 1
ATOM 1301 O O . VAL A 1 165 ? 7.355 -13.983 -8.135 1.00 58.88 165 VAL A O 1
ATOM 1304 N N . GLN A 1 166 ? 7.509 -12.041 -7.037 1.00 58.88 166 GLN A N 1
ATOM 1305 C CA . GLN A 1 166 ? 8.485 -11.445 -7.953 1.00 58.88 166 GLN A CA 1
ATOM 1306 C C . GLN A 1 166 ? 9.907 -12.019 -7.808 1.00 58.88 166 GLN A C 1
ATOM 1308 O O . GLN A 1 166 ? 10.724 -11.845 -8.710 1.00 58.88 166 GLN A O 1
ATOM 1313 N N . GLN A 1 167 ? 10.194 -12.733 -6.714 1.00 55.56 167 GLN A N 1
ATOM 1314 C CA . GLN A 1 167 ? 11.448 -13.465 -6.494 1.00 55.56 167 GLN A CA 1
ATOM 1315 C C . GLN A 1 167 ? 11.299 -14.988 -6.598 1.00 55.56 167 GLN A C 1
ATOM 1317 O O . GLN A 1 167 ? 12.294 -15.705 -6.470 1.00 55.56 167 GLN A O 1
ATOM 1322 N N . ALA A 1 168 ? 10.096 -15.509 -6.857 1.00 48.78 168 ALA A N 1
ATOM 1323 C CA . ALA A 1 168 ? 9.953 -16.924 -7.159 1.00 48.78 168 ALA A CA 1
ATOM 1324 C C . ALA A 1 168 ? 10.712 -17.204 -8.470 1.00 48.78 168 ALA A C 1
ATOM 1326 O O . ALA A 1 168 ? 10.495 -16.484 -9.452 1.00 48.78 168 ALA A O 1
ATOM 1327 N N . PRO A 1 169 ? 11.616 -18.205 -8.520 1.00 55.88 169 PRO A N 1
ATOM 1328 C CA . PRO A 1 169 ? 12.284 -18.553 -9.762 1.00 55.88 169 PRO A CA 1
ATOM 1329 C C . PRO A 1 169 ? 11.203 -18.807 -10.805 1.00 55.88 169 PRO A C 1
ATOM 1331 O O . PRO A 1 169 ? 10.281 -19.589 -10.554 1.00 55.88 169 PRO A O 1
ATOM 1334 N N . GLN A 1 170 ? 11.299 -18.117 -11.949 1.00 55.91 170 GLN A N 1
ATOM 1335 C CA . GLN A 1 170 ? 10.485 -18.448 -13.108 1.00 55.91 170 GLN A CA 1
ATOM 1336 C C . GLN A 1 170 ? 10.518 -19.963 -13.242 1.00 55.91 170 GLN A C 1
ATOM 1338 O O . GLN A 1 170 ? 11.595 -20.548 -13.384 1.00 55.91 170 GLN A O 1
ATOM 1343 N N . GLN A 1 171 ? 9.350 -20.597 -13.145 1.00 52.84 171 GLN A N 1
ATOM 1344 C CA . GLN A 1 171 ? 9.223 -21.975 -13.567 1.00 52.84 171 GLN A CA 1
ATOM 1345 C C . GLN A 1 171 ? 9.749 -21.999 -14.994 1.00 52.84 171 GLN A C 1
ATOM 1347 O O . GLN A 1 171 ? 9.168 -21.388 -15.891 1.00 52.84 171 GLN A O 1
ATOM 1352 N N . VAL A 1 172 ? 10.920 -22.610 -15.156 1.00 49.66 172 VAL A N 1
ATOM 1353 C CA . VAL A 1 172 ? 11.546 -22.861 -16.443 1.00 49.66 172 VAL A CA 1
ATOM 1354 C C . VAL A 1 172 ? 10.451 -23.475 -17.295 1.00 49.66 172 VAL A C 1
ATOM 1356 O O . VAL A 1 172 ? 9.980 -24.574 -16.992 1.00 49.66 172 VAL A O 1
ATOM 1359 N N . ALA A 1 173 ? 10.001 -22.745 -18.316 1.00 52.34 173 ALA A N 1
ATOM 1360 C CA . ALA A 1 173 ? 9.221 -23.338 -19.380 1.00 52.34 173 ALA A CA 1
ATOM 1361 C C . ALA A 1 173 ? 10.028 -24.558 -19.818 1.00 52.34 173 ALA A C 1
ATOM 1363 O O . ALA A 1 173 ? 11.171 -24.402 -20.259 1.00 52.34 173 ALA A O 1
ATOM 1364 N N . GLN A 1 174 ? 9.498 -25.762 -19.574 1.00 51.09 174 GLN A N 1
ATOM 1365 C CA . GLN A 1 174 ? 10.138 -26.983 -20.035 1.00 51.09 174 GLN A CA 1
ATOM 1366 C C . GLN A 1 174 ? 10.404 -26.765 -21.518 1.00 51.09 174 GLN A C 1
ATOM 1368 O O . GLN A 1 174 ? 9.463 -26.612 -22.300 1.00 51.09 174 GLN A O 1
ATOM 1373 N N . GLN A 1 175 ? 11.682 -26.670 -21.891 1.00 51.72 175 GLN A N 1
ATOM 1374 C CA . GLN A 1 175 ? 12.054 -26.712 -23.293 1.00 51.72 175 GLN A CA 1
ATOM 1375 C C . GLN A 1 175 ? 11.361 -27.946 -23.872 1.00 51.72 175 GLN A C 1
ATOM 1377 O O . GLN A 1 175 ? 11.423 -29.005 -23.232 1.00 51.72 175 GLN A O 1
ATOM 1382 N N . PRO A 1 176 ? 10.664 -27.832 -25.017 1.00 57.09 176 PRO A N 1
ATOM 1383 C CA . PRO A 1 176 ? 10.066 -28.996 -25.642 1.00 57.09 176 PRO A CA 1
ATOM 1384 C C . PRO A 1 176 ? 11.176 -30.033 -25.788 1.00 57.09 176 PRO A C 1
ATOM 1386 O O . PRO A 1 176 ? 12.215 -29.757 -26.397 1.00 57.09 176 PRO A O 1
ATOM 1389 N N . LYS A 1 177 ? 10.999 -31.187 -25.130 1.00 61.31 177 LYS A N 1
ATOM 1390 C CA . LYS A 1 177 ? 11.920 -32.315 -25.269 1.00 61.31 177 LYS A CA 1
ATOM 1391 C C . LYS A 1 177 ? 12.119 -32.521 -26.764 1.00 61.31 177 LYS A C 1
ATOM 1393 O O . LYS A 1 177 ? 11.137 -32.533 -27.508 1.00 61.31 177 LYS A O 1
ATOM 1398 N N . ARG A 1 178 ? 13.380 -32.612 -27.196 1.00 61.88 178 ARG A N 1
ATOM 1399 C CA . ARG A 1 178 ? 13.697 -32.883 -28.601 1.00 61.88 178 ARG A CA 1
ATOM 1400 C C . ARG A 1 178 ? 12.865 -34.097 -29.038 1.00 61.88 178 ARG A C 1
ATOM 1402 O O . ARG A 1 178 ? 12.836 -35.066 -28.274 1.00 61.88 178 ARG A O 1
ATOM 1409 N N . PRO A 1 179 ? 12.152 -34.022 -30.175 1.00 64.25 179 PRO A N 1
ATOM 1410 C CA . PRO A 1 179 ? 11.385 -35.159 -30.659 1.00 64.25 179 PRO A CA 1
ATOM 1411 C C . PRO A 1 179 ? 12.314 -36.368 -30.803 1.00 64.25 179 PRO A C 1
ATOM 1413 O O . PRO A 1 179 ? 13.485 -36.222 -31.158 1.00 64.25 179 PRO A O 1
ATOM 1416 N N . ASP A 1 180 ? 11.806 -37.545 -30.443 1.00 78.75 180 ASP A N 1
ATOM 1417 C CA . ASP A 1 180 ? 12.534 -38.802 -30.611 1.00 78.75 180 ASP A CA 1
ATOM 1418 C C . ASP A 1 180 ? 12.865 -38.988 -32.106 1.00 78.75 180 ASP A C 1
ATOM 1420 O O . ASP A 1 180 ? 11.953 -38.840 -32.929 1.00 78.75 180 ASP A O 1
ATOM 1424 N N . PRO A 1 181 ? 14.121 -39.306 -32.481 1.00 83.94 181 PRO A N 1
ATOM 1425 C CA . PRO A 1 181 ? 14.494 -39.525 -33.879 1.00 83.94 181 PRO A CA 1
ATOM 1426 C C . PRO A 1 181 ? 13.597 -40.551 -34.587 1.00 83.94 181 PRO A C 1
ATOM 1428 O O . PRO A 1 181 ? 13.223 -40.337 -35.738 1.00 83.94 181 PRO A O 1
ATOM 1431 N N . LYS A 1 182 ? 13.163 -41.620 -33.904 1.00 84.88 182 LYS A N 1
ATOM 1432 C CA . LYS A 1 182 ? 12.259 -42.617 -34.502 1.00 84.88 182 LYS A CA 1
ATOM 1433 C C . LYS A 1 182 ? 10.845 -42.085 -34.711 1.00 84.88 182 LYS A C 1
ATOM 1435 O O . LYS A 1 182 ? 10.195 -42.429 -35.697 1.00 84.88 182 LYS A O 1
ATOM 1440 N N . ALA A 1 183 ? 10.369 -41.225 -33.811 1.00 86.38 183 ALA A N 1
ATOM 1441 C CA . ALA A 1 183 ? 9.062 -40.591 -33.959 1.00 86.38 183 ALA A CA 1
ATOM 1442 C C . ALA A 1 183 ? 9.050 -39.632 -35.159 1.00 86.38 183 ALA A C 1
ATOM 1444 O O . ALA A 1 183 ? 8.055 -39.556 -35.879 1.00 86.38 183 ALA A O 1
ATOM 1445 N N . GLU A 1 184 ? 10.163 -38.936 -35.405 1.00 85.56 184 GLU A N 1
ATOM 1446 C CA . GLU A 1 184 ? 10.336 -38.066 -36.570 1.00 85.56 184 GLU A CA 1
ATOM 1447 C C . GLU A 1 184 ? 10.404 -38.871 -37.880 1.00 85.56 184 GLU A C 1
ATOM 1449 O O . GLU A 1 184 ? 9.710 -38.550 -38.848 1.00 85.56 184 GLU A O 1
ATOM 1454 N N . GLU A 1 185 ? 11.155 -39.973 -37.909 1.00 88.56 185 GLU A N 1
ATOM 1455 C CA . GLU A 1 185 ? 11.197 -40.891 -39.058 1.00 88.56 185 GLU A CA 1
ATOM 1456 C C . GLU A 1 185 ? 9.817 -41.495 -39.373 1.00 88.56 185 GLU A C 1
ATOM 1458 O O . GLU A 1 185 ? 9.391 -41.553 -40.530 1.00 88.56 185 GLU A O 1
ATOM 1463 N N . TRP A 1 186 ? 9.067 -41.901 -38.348 1.00 89.44 186 TRP A N 1
ATOM 1464 C CA . TRP A 1 186 ? 7.719 -42.434 -38.529 1.00 89.44 186 TRP A CA 1
ATOM 1465 C C . TRP A 1 186 ? 6.731 -41.369 -39.031 1.00 89.44 186 TRP A C 1
ATOM 1467 O O . TRP A 1 186 ? 5.946 -41.634 -39.949 1.00 89.44 186 TRP A O 1
ATOM 1477 N N . ALA A 1 187 ? 6.797 -40.152 -38.482 1.00 89.19 187 ALA A N 1
ATOM 1478 C CA . ALA A 1 187 ? 5.965 -39.028 -38.907 1.00 89.19 187 ALA A CA 1
ATOM 1479 C C . ALA A 1 187 ? 6.259 -38.617 -40.359 1.00 89.19 187 ALA A C 1
ATOM 1481 O O . ALA A 1 187 ? 5.339 -38.376 -41.135 1.00 89.19 187 ALA A O 1
ATOM 1482 N N . THR A 1 188 ? 7.532 -38.598 -40.765 1.00 87.19 188 THR A N 1
ATOM 1483 C CA . THR A 1 188 ? 7.923 -38.267 -42.147 1.00 87.19 188 THR A CA 1
ATOM 1484 C C . THR A 1 188 ? 7.505 -39.343 -43.153 1.00 87.19 188 THR A C 1
ATOM 1486 O O . THR A 1 188 ? 7.124 -39.019 -44.282 1.00 87.19 188 THR A O 1
ATOM 1489 N N . LYS A 1 189 ? 7.506 -40.622 -42.754 1.00 89.50 189 LYS A N 1
ATOM 1490 C CA . LYS A 1 189 ? 6.974 -41.732 -43.564 1.00 89.50 189 LYS A CA 1
ATOM 1491 C C . LYS A 1 189 ? 5.458 -41.619 -43.766 1.00 89.50 189 LYS A C 1
ATOM 1493 O O . LYS A 1 189 ? 4.951 -41.917 -44.850 1.00 89.50 189 LYS A O 1
ATOM 1498 N N . ASN A 1 190 ? 4.738 -41.155 -42.748 1.00 89.75 190 ASN A N 1
ATOM 1499 C CA . ASN A 1 190 ? 3.287 -41.008 -42.743 1.00 89.75 190 ASN A CA 1
ATOM 1500 C C . ASN A 1 190 ? 2.862 -39.563 -43.039 1.00 89.75 190 ASN A C 1
ATOM 1502 O O . ASN A 1 190 ? 2.474 -38.830 -42.142 1.00 89.75 190 ASN A O 1
ATOM 1506 N N . LYS A 1 191 ? 2.856 -39.163 -44.319 1.00 88.06 191 LYS A N 1
ATOM 1507 C CA . LYS A 1 191 ? 2.546 -37.777 -44.749 1.00 88.06 191 LYS A CA 1
ATOM 1508 C C . LYS A 1 191 ? 1.222 -37.200 -44.224 1.00 88.06 191 LYS A C 1
ATOM 1510 O O . LYS A 1 191 ? 1.090 -35.993 -44.101 1.00 88.06 191 LYS A O 1
ATOM 1515 N N . TRP A 1 192 ? 0.244 -38.054 -43.923 1.00 87.62 192 TRP A N 1
ATOM 1516 C CA . TRP A 1 192 ? -1.041 -37.642 -43.351 1.00 87.62 192 TRP A CA 1
ATOM 1517 C C . TRP A 1 192 ? -0.926 -37.172 -41.891 1.00 87.62 192 TRP A C 1
ATOM 1519 O O . TRP A 1 192 ? -1.833 -36.506 -41.393 1.00 87.62 192 TRP A O 1
ATOM 1529 N N . PHE A 1 193 ? 0.153 -37.518 -41.186 1.00 89.19 193 PHE A N 1
ATOM 1530 C CA . PHE A 1 193 ? 0.383 -37.135 -39.799 1.00 89.19 193 PHE A CA 1
ATOM 1531 C C . PHE A 1 193 ? 0.729 -35.643 -39.720 1.00 89.19 193 PHE A C 1
ATOM 1533 O O . PHE A 1 193 ? 1.679 -35.174 -40.338 1.00 89.19 193 PHE A O 1
ATOM 1540 N N . GLY A 1 194 ? -0.076 -34.876 -38.986 1.00 84.69 194 GLY A N 1
ATOM 1541 C CA . GLY A 1 194 ? -0.017 -33.412 -38.934 1.00 84.69 194 GLY A CA 1
ATOM 1542 C C . GLY A 1 194 ? -0.876 -32.702 -39.990 1.00 84.69 194 GLY A C 1
ATOM 1543 O O . GLY A 1 194 ? -1.313 -31.578 -39.746 1.00 84.69 194 GLY A O 1
ATOM 1544 N 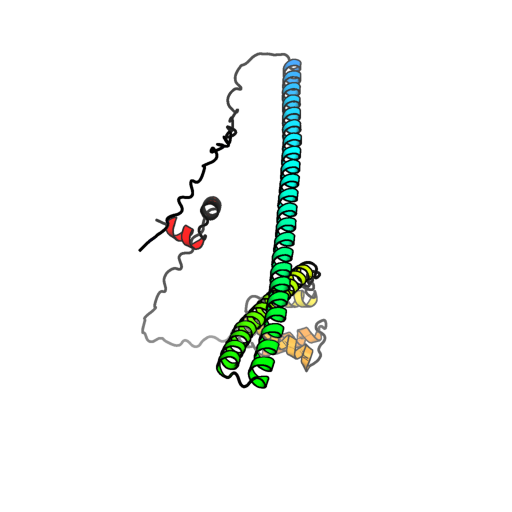N . GLU A 1 195 ? -1.187 -33.355 -41.114 1.00 87.75 195 GLU A N 1
ATOM 1545 C CA . GLU A 1 195 ? -2.099 -32.825 -42.140 1.00 87.75 195 GLU A CA 1
ATOM 1546 C C . GLU A 1 195 ? -3.565 -33.191 -41.848 1.00 87.75 195 GLU A C 1
ATOM 1548 O O . GLU A 1 195 ? -4.438 -32.320 -41.809 1.00 87.75 195 GLU A O 1
ATOM 1553 N N . ASP A 1 196 ? -3.850 -34.476 -41.601 1.00 88.69 196 ASP A N 1
ATOM 1554 C CA . ASP A 1 196 ? -5.176 -34.952 -41.200 1.00 88.69 196 ASP A CA 1
ATOM 1555 C C . ASP A 1 196 ? -5.276 -34.934 -39.671 1.00 88.69 196 ASP A C 1
ATOM 1557 O O . ASP A 1 196 ? -4.758 -35.809 -38.969 1.00 88.69 196 ASP A O 1
ATOM 1561 N N . GLN A 1 197 ? -5.965 -33.920 -39.146 1.00 87.50 197 GLN A N 1
ATOM 1562 C CA . GLN A 1 197 ? -6.168 -33.753 -37.707 1.00 87.50 197 GLN A CA 1
ATOM 1563 C C . GLN A 1 197 ? -6.851 -34.972 -37.075 1.00 87.50 197 GLN A C 1
ATOM 1565 O O . GLN A 1 197 ? -6.466 -35.376 -35.982 1.00 87.50 197 GLN A O 1
ATOM 1570 N N . ALA A 1 198 ? -7.821 -35.600 -37.749 1.00 88.38 198 ALA A N 1
ATOM 1571 C CA . ALA A 1 198 ? -8.560 -36.727 -37.182 1.00 88.38 198 ALA A CA 1
ATOM 1572 C C . ALA A 1 198 ? -7.658 -37.954 -37.010 1.00 88.38 198 ALA A C 1
ATOM 1574 O O . ALA A 1 198 ? -7.660 -38.581 -35.951 1.00 88.38 198 ALA A O 1
ATOM 1575 N N . MET A 1 199 ? -6.839 -38.257 -38.019 1.00 88.88 199 MET A N 1
ATOM 1576 C CA . MET A 1 199 ? -5.861 -39.342 -37.918 1.00 88.88 199 MET A CA 1
ATOM 1577 C C . MET A 1 199 ? -4.750 -39.007 -36.914 1.00 88.88 199 MET A C 1
ATOM 1579 O O . MET A 1 199 ? -4.352 -39.864 -36.135 1.00 88.88 199 MET A O 1
ATOM 1583 N N . THR A 1 200 ? -4.297 -37.754 -36.864 1.00 90.75 200 THR A N 1
ATOM 1584 C CA . THR A 1 200 ? -3.249 -37.302 -35.932 1.00 90.75 200 THR A CA 1
ATOM 1585 C C . THR A 1 200 ? -3.696 -37.410 -34.470 1.00 90.75 200 THR A C 1
ATOM 1587 O O . THR A 1 200 ? -2.962 -37.926 -33.630 1.00 90.75 200 THR A O 1
ATOM 1590 N N . TYR A 1 201 ? -4.926 -36.998 -34.148 1.00 91.56 201 TYR A N 1
ATOM 1591 C CA . TYR A 1 201 ? -5.476 -37.166 -32.800 1.00 91.56 201 TYR A CA 1
ATOM 1592 C C . TYR A 1 201 ? -5.729 -38.630 -32.442 1.00 91.56 201 TYR A C 1
ATOM 1594 O O . TYR A 1 201 ? -5.517 -39.021 -31.293 1.00 91.56 201 TYR A O 1
ATOM 1602 N N . ALA A 1 202 ? -6.130 -39.452 -33.413 1.00 90.88 202 ALA A N 1
ATOM 1603 C CA . ALA A 1 202 ? -6.285 -40.882 -33.189 1.00 90.88 202 ALA A CA 1
ATOM 1604 C C . ALA A 1 202 ? -4.950 -41.556 -32.843 1.00 90.88 202 ALA A C 1
ATOM 1606 O O . ALA A 1 202 ? -4.913 -42.362 -31.918 1.00 90.88 202 ALA A O 1
ATOM 1607 N N . VAL A 1 203 ? -3.848 -41.159 -33.489 1.00 92.19 203 VAL A N 1
ATOM 1608 C CA . VAL A 1 203 ? -2.495 -41.619 -33.133 1.00 92.19 203 VAL A CA 1
ATOM 1609 C C . VAL A 1 203 ? -2.165 -41.292 -31.683 1.00 92.19 203 VAL A C 1
ATOM 1611 O O . VAL A 1 203 ? -1.697 -42.171 -30.970 1.00 92.19 203 VAL A O 1
ATOM 1614 N N . PHE A 1 204 ? -2.454 -40.077 -31.204 1.00 90.94 204 PHE A N 1
ATOM 1615 C CA . PHE A 1 204 ? -2.222 -39.731 -29.796 1.00 90.94 204 PHE A CA 1
ATOM 1616 C C . PHE A 1 204 ? -3.074 -40.572 -28.834 1.00 90.94 204 PHE A C 1
ATOM 1618 O O . PHE A 1 204 ? -2.595 -40.982 -27.776 1.00 90.94 204 PHE A O 1
ATOM 1625 N N . GLY A 1 205 ? -4.320 -40.875 -29.208 1.00 89.56 205 GLY A N 1
ATOM 1626 C CA . GLY A 1 205 ? -5.184 -41.772 -28.439 1.00 89.56 205 GLY A CA 1
ATOM 1627 C C . GLY A 1 205 ? -4.675 -43.217 -28.406 1.00 89.56 205 GLY A C 1
ATOM 1628 O O . GLY A 1 205 ? -4.703 -43.855 -27.354 1.00 89.56 205 GLY A O 1
ATOM 1629 N N . LEU A 1 206 ? -4.179 -43.727 -29.536 1.00 90.56 206 LEU A N 1
ATOM 1630 C CA . LEU A 1 206 ? -3.604 -45.070 -29.648 1.00 90.56 206 LEU A CA 1
ATOM 1631 C C . LEU A 1 206 ? -2.250 -45.177 -28.937 1.00 90.56 206 LEU A C 1
ATOM 1633 O O . LEU A 1 206 ? -2.024 -46.154 -28.232 1.00 90.56 206 LEU A O 1
ATOM 1637 N N . HIS A 1 207 ? -1.398 -44.157 -29.049 1.00 91.38 207 HIS A N 1
ATOM 1638 C CA . HIS A 1 207 ? -0.136 -44.022 -28.318 1.00 91.38 207 HIS A CA 1
ATOM 1639 C C . HIS A 1 207 ? -0.356 -44.151 -26.812 1.00 91.38 207 HIS A C 1
ATOM 1641 O O . HIS A 1 207 ? 0.309 -44.947 -26.150 1.00 91.38 207 HIS A O 1
ATOM 1647 N N . LYS A 1 208 ? -1.346 -43.419 -26.282 1.00 91.62 208 LYS A N 1
ATOM 1648 C CA . LYS A 1 208 ? -1.697 -43.477 -24.863 1.00 91.62 208 LYS A CA 1
ATOM 1649 C C . LYS A 1 208 ? -2.087 -44.894 -24.438 1.00 91.62 208 LYS A C 1
ATOM 1651 O O . LYS A 1 208 ? -1.558 -45.379 -23.449 1.00 91.62 208 LYS A O 1
ATOM 1656 N N . LYS A 1 209 ? -2.936 -45.584 -25.207 1.00 90.25 209 LYS A N 1
ATOM 1657 C CA . LYS A 1 209 ? -3.336 -46.974 -24.910 1.00 90.25 209 LYS A CA 1
ATOM 1658 C C . LYS A 1 209 ? -2.161 -47.955 -24.984 1.00 90.25 209 LYS A C 1
ATOM 1660 O O . LYS A 1 209 ? -1.984 -48.766 -24.083 1.00 90.25 209 LYS A O 1
ATOM 1665 N N . LEU A 1 210 ? -1.325 -47.855 -26.019 1.00 89.94 210 LEU A N 1
ATOM 1666 C CA . LEU A 1 210 ? -0.162 -48.732 -26.199 1.00 89.94 210 LEU A CA 1
ATOM 1667 C C . LEU A 1 210 ? 0.844 -48.607 -25.043 1.00 89.94 210 LEU A C 1
ATOM 1669 O O . LEU A 1 210 ? 1.397 -49.610 -24.602 1.00 89.94 210 LEU A O 1
ATOM 1673 N N . ILE A 1 211 ? 1.055 -47.398 -24.518 1.00 88.38 211 ILE A N 1
ATOM 1674 C CA . ILE A 1 211 ? 2.008 -47.152 -23.425 1.00 88.38 211 ILE A CA 1
ATOM 1675 C C . ILE A 1 211 ? 1.388 -47.404 -22.053 1.00 88.38 211 ILE A C 1
ATOM 1677 O O . ILE A 1 211 ? 2.031 -47.984 -21.179 1.00 88.38 211 ILE A O 1
ATOM 1681 N N . GLU A 1 212 ? 0.162 -46.938 -21.818 1.00 88.50 212 GLU A N 1
ATOM 1682 C CA . GLU A 1 212 ? -0.454 -47.008 -20.493 1.00 88.50 212 GLU A CA 1
ATOM 1683 C C . GLU A 1 212 ? -1.033 -48.390 -20.202 1.00 88.50 212 GLU A C 1
ATOM 1685 O O . GLU A 1 212 ? -0.751 -48.926 -19.125 1.00 88.50 212 GLU A O 1
ATOM 1690 N N . ASP A 1 213 ? -1.769 -48.977 -21.147 1.00 88.12 213 ASP A N 1
ATOM 1691 C CA . ASP A 1 213 ? -2.491 -50.236 -20.938 1.00 88.12 213 ASP A CA 1
ATOM 1692 C C . ASP A 1 213 ? -1.613 -51.442 -21.284 1.00 88.12 213 ASP A C 1
ATOM 1694 O O . ASP A 1 213 ? -1.543 -52.408 -20.525 1.00 88.12 213 ASP A O 1
ATOM 1698 N N . GLU A 1 214 ? -0.896 -51.370 -22.406 1.00 86.38 214 GLU A N 1
ATOM 1699 C CA . GLU A 1 214 ? -0.144 -52.507 -22.957 1.00 86.38 214 GLU A CA 1
ATOM 1700 C C . GLU A 1 214 ? 1.369 -52.429 -22.717 1.00 86.38 214 GLU A C 1
ATOM 1702 O O . GLU A 1 214 ? 2.094 -53.372 -23.028 1.00 86.38 214 GLU A O 1
ATOM 1707 N N . LYS A 1 215 ? 1.839 -51.340 -22.093 1.00 89.38 215 LYS A N 1
ATOM 1708 C CA . LYS A 1 215 ? 3.228 -51.146 -21.639 1.00 89.38 215 LYS A CA 1
ATOM 1709 C C . LYS A 1 215 ? 4.286 -51.311 -22.738 1.00 89.38 215 LYS A C 1
ATOM 1711 O O . LYS A 1 215 ? 5.412 -51.710 -22.445 1.00 89.38 215 LYS A O 1
ATOM 1716 N N . PHE A 1 216 ? 3.956 -50.962 -23.980 1.00 86.56 216 PHE A N 1
ATOM 1717 C CA . PHE A 1 216 ? 4.936 -50.907 -25.064 1.00 86.56 216 PHE A CA 1
ATOM 1718 C C . PHE A 1 216 ? 5.955 -49.785 -24.839 1.00 86.56 216 PHE A C 1
ATOM 1720 O O . PHE A 1 216 ? 5.615 -48.700 -24.362 1.00 86.56 216 PHE A O 1
ATOM 1727 N N . ASP A 1 217 ? 7.206 -50.039 -25.224 1.00 86.25 217 ASP A N 1
ATOM 1728 C CA . ASP A 1 217 ? 8.270 -49.036 -25.201 1.00 86.25 217 ASP A CA 1
ATOM 1729 C C . ASP A 1 217 ? 8.122 -48.077 -26.404 1.00 86.25 217 ASP A C 1
ATOM 1731 O O . ASP A 1 217 ? 8.200 -48.543 -27.547 1.00 86.25 217 ASP A O 1
ATOM 1735 N N . PRO A 1 218 ? 7.957 -46.753 -26.189 1.00 81.88 218 PRO A N 1
ATOM 1736 C CA . PRO A 1 218 ? 7.818 -45.755 -27.257 1.00 81.88 218 PRO A CA 1
ATOM 1737 C C . PRO A 1 218 ? 8.996 -45.690 -28.242 1.00 81.88 218 PRO A C 1
ATOM 1739 O O . PRO A 1 218 ? 8.856 -45.117 -29.324 1.00 81.88 218 PRO A O 1
ATOM 1742 N N . GLN A 1 219 ? 10.158 -46.237 -27.868 1.00 84.25 219 GLN A N 1
ATOM 1743 C CA . GLN A 1 219 ? 11.368 -46.241 -28.699 1.00 84.25 219 GLN A CA 1
ATOM 1744 C C . GLN A 1 219 ? 11.580 -47.564 -29.455 1.00 84.25 219 GLN A C 1
ATOM 1746 O O . GLN A 1 219 ? 12.510 -47.691 -30.264 1.00 84.25 219 GLN A O 1
ATOM 1751 N N . SER A 1 220 ? 10.735 -48.565 -29.205 1.00 87.56 220 SER A N 1
ATOM 1752 C CA . SER A 1 220 ? 10.828 -49.880 -29.840 1.00 87.56 220 SER A CA 1
ATOM 1753 C C . SER A 1 220 ? 10.223 -49.885 -31.245 1.00 87.56 220 SER A C 1
ATOM 1755 O O . SER A 1 220 ? 9.268 -49.168 -31.537 1.00 87.56 220 SER A O 1
ATOM 1757 N N . ASP A 1 221 ? 10.757 -50.729 -32.129 1.00 87.00 221 ASP A N 1
ATOM 1758 C CA . ASP A 1 221 ? 10.198 -50.901 -33.481 1.00 87.00 221 ASP A CA 1
ATOM 1759 C C . ASP A 1 221 ? 8.846 -51.641 -33.446 1.00 87.00 221 ASP A C 1
ATOM 1761 O O . ASP A 1 221 ? 7.987 -51.448 -34.312 1.00 87.00 221 ASP A O 1
ATOM 1765 N N . GLU A 1 222 ? 8.629 -52.454 -32.407 1.00 88.25 222 GLU A N 1
ATOM 1766 C CA . GLU A 1 222 ? 7.370 -53.157 -32.149 1.00 88.25 222 GLU A CA 1
ATOM 1767 C C . GLU A 1 222 ? 6.222 -52.173 -31.897 1.00 88.25 222 GLU A C 1
ATOM 1769 O O . GLU A 1 222 ? 5.146 -52.326 -32.476 1.00 88.25 222 GLU A O 1
ATOM 1774 N N . TYR A 1 223 ? 6.474 -51.107 -31.127 1.00 91.75 223 TYR A N 1
ATOM 1775 C CA . TYR A 1 223 ? 5.499 -50.045 -30.876 1.00 91.75 223 TYR A CA 1
ATOM 1776 C C . TYR A 1 223 ? 4.998 -49.399 -32.177 1.00 91.75 223 TYR A C 1
ATOM 1778 O O . TYR A 1 223 ? 3.789 -49.285 -32.382 1.00 91.75 223 TYR A O 1
ATOM 1786 N N . TYR A 1 224 ? 5.899 -49.018 -33.090 1.00 91.31 224 TYR A N 1
ATOM 1787 C CA . TYR A 1 224 ? 5.505 -48.385 -34.357 1.00 91.31 224 TYR A CA 1
ATOM 1788 C C . TYR A 1 224 ? 4.795 -49.357 -35.306 1.00 91.31 224 TYR A C 1
ATOM 1790 O O . TYR A 1 224 ? 3.902 -48.950 -36.050 1.00 91.31 224 TYR A O 1
ATOM 1798 N N . THR A 1 225 ? 5.143 -50.645 -35.250 1.00 91.44 225 THR A N 1
ATOM 1799 C CA . THR A 1 225 ? 4.473 -51.694 -36.034 1.00 91.44 225 THR A CA 1
ATOM 1800 C C . THR A 1 225 ? 3.021 -51.885 -35.584 1.00 91.44 225 THR A C 1
ATOM 1802 O O . THR A 1 225 ? 2.112 -51.928 -36.416 1.00 91.44 225 THR A O 1
ATOM 1805 N N . GLU A 1 226 ? 2.781 -51.945 -34.272 1.00 91.06 226 GLU A N 1
ATOM 1806 C CA . GLU A 1 226 ? 1.432 -52.056 -33.704 1.00 91.06 226 GLU A CA 1
ATOM 1807 C C . GLU A 1 226 ? 0.621 -50.762 -33.867 1.00 91.06 226 GLU A C 1
ATOM 1809 O O . GLU A 1 226 ? -0.580 -50.808 -34.148 1.00 91.06 226 GLU A O 1
ATOM 1814 N N . LEU A 1 227 ? 1.273 -49.600 -33.777 1.00 91.75 227 LEU A N 1
ATOM 1815 C CA . LEU A 1 227 ? 0.646 -48.307 -34.044 1.00 91.75 227 LEU A CA 1
ATOM 1816 C C . LEU A 1 227 ? 0.127 -48.217 -35.488 1.00 91.75 227 LEU A C 1
ATOM 1818 O O . LEU A 1 227 ? -1.038 -47.871 -35.695 1.00 91.75 227 LEU A O 1
ATOM 1822 N N . ASP A 1 228 ? 0.951 -48.578 -36.479 1.00 90.25 228 ASP A N 1
ATOM 1823 C CA . ASP A 1 228 ? 0.560 -48.589 -37.896 1.00 90.25 228 ASP A CA 1
ATOM 1824 C C . ASP A 1 228 ? -0.563 -49.597 -38.166 1.00 90.25 228 ASP A C 1
ATOM 1826 O O . ASP A 1 228 ? -1.515 -49.299 -38.897 1.00 90.25 228 ASP A O 1
ATOM 1830 N N . ARG A 1 229 ? -0.495 -50.781 -37.544 1.00 91.31 229 ARG A N 1
ATOM 1831 C CA . ARG A 1 229 ? -1.532 -51.812 -37.654 1.00 91.31 229 ARG A CA 1
ATOM 1832 C C . ARG A 1 229 ? -2.885 -51.305 -37.156 1.00 91.31 229 ARG A C 1
ATOM 1834 O O . ARG A 1 229 ? -3.874 -51.411 -37.880 1.00 91.31 229 ARG A O 1
ATOM 1841 N N . ARG A 1 230 ? -2.931 -50.709 -35.962 1.00 89.75 230 ARG A N 1
ATOM 1842 C CA . ARG A 1 230 ? -4.170 -50.167 -35.375 1.00 89.75 230 ARG A CA 1
ATOM 1843 C C . ARG A 1 230 ? -4.694 -48.971 -36.146 1.00 89.75 230 ARG A C 1
ATOM 1845 O O . ARG A 1 230 ? -5.896 -48.864 -36.365 1.00 89.75 230 ARG A O 1
ATOM 1852 N N . MET A 1 231 ? -3.805 -48.108 -36.633 1.00 90.00 231 MET A N 1
ATOM 1853 C CA . MET A 1 231 ? -4.203 -47.019 -37.522 1.00 90.00 231 MET A CA 1
ATOM 1854 C C . MET A 1 231 ? -4.840 -47.546 -38.814 1.00 90.00 231 MET A C 1
ATOM 1856 O O . MET A 1 231 ? -5.842 -46.991 -39.265 1.00 90.00 231 MET A O 1
ATOM 1860 N N . ALA A 1 232 ? -4.325 -48.638 -39.387 1.00 88.31 232 ALA A N 1
ATOM 1861 C CA . ALA A 1 232 ? -4.909 -49.287 -40.563 1.00 88.31 232 ALA A CA 1
ATOM 1862 C C . ALA A 1 232 ? -6.263 -49.968 -40.292 1.00 88.31 232 ALA A C 1
ATOM 1864 O O . ALA A 1 232 ? -7.093 -50.048 -41.205 1.00 88.31 232 ALA A O 1
ATOM 1865 N N . GLU A 1 233 ? -6.490 -50.444 -39.067 1.00 88.44 233 GLU A N 1
ATOM 1866 C CA . GLU A 1 233 ? -7.763 -51.017 -38.609 1.00 88.44 233 GLU A CA 1
ATOM 1867 C C . GLU A 1 233 ? -8.828 -49.942 -38.334 1.00 88.44 233 GLU A C 1
ATOM 1869 O O . GLU A 1 233 ? -9.982 -50.132 -38.719 1.00 88.44 233 GLU A O 1
ATOM 1874 N N . GLU A 1 234 ? -8.444 -48.800 -37.754 1.00 87.06 234 GLU A N 1
ATOM 1875 C CA . GLU A 1 234 ? -9.340 -47.669 -37.454 1.00 87.06 234 GLU A CA 1
ATOM 1876 C C . GLU A 1 234 ? -9.667 -46.827 -38.697 1.00 87.06 234 GLU A C 1
ATOM 1878 O O . GLU A 1 234 ? -10.797 -46.373 -38.902 1.00 87.06 234 GLU A O 1
ATOM 1883 N N . PHE A 1 235 ? -8.694 -46.662 -39.599 1.00 88.44 235 PHE A N 1
ATOM 1884 C CA . PHE A 1 235 ? -8.846 -45.862 -40.817 1.00 88.44 235 PHE A CA 1
ATOM 1885 C C . PHE A 1 235 ? -8.630 -46.667 -42.107 1.00 88.44 235 PHE A C 1
ATOM 1887 O O . PHE A 1 235 ? -7.908 -46.217 -43.007 1.00 88.44 235 PHE A O 1
ATOM 1894 N N . PRO A 1 236 ? -9.320 -47.810 -42.305 1.00 83.88 236 PRO A N 1
ATOM 1895 C CA . PRO A 1 236 ? -9.147 -48.628 -43.502 1.00 83.88 236 PRO A CA 1
ATOM 1896 C C . PRO A 1 236 ? -9.592 -47.868 -44.753 1.00 83.88 236 PRO A C 1
ATOM 1898 O O . PRO A 1 236 ? -9.051 -48.077 -45.831 1.00 83.88 236 PRO A O 1
ATOM 1901 N N . HIS A 1 237 ? -10.553 -46.954 -44.600 1.00 80.75 237 HIS A N 1
ATOM 1902 C CA . HIS A 1 237 ? -11.108 -46.124 -45.663 1.00 80.75 237 HIS A CA 1
ATOM 1903 C C . HIS A 1 237 ? -10.185 -44.972 -46.103 1.00 80.75 237 HIS A C 1
ATOM 1905 O O . HIS A 1 237 ? -10.378 -44.452 -47.200 1.00 80.75 237 HIS A O 1
ATOM 1911 N N . LYS A 1 238 ? -9.199 -44.580 -45.279 1.00 76.81 238 LYS A N 1
ATOM 1912 C CA . LYS A 1 238 ? -8.212 -43.534 -45.609 1.00 76.81 238 LYS A CA 1
ATOM 1913 C C . LYS A 1 238 ? -6.858 -44.112 -46.018 1.00 76.81 238 LYS A C 1
ATOM 1915 O O . LYS A 1 238 ? -6.201 -43.546 -46.882 1.00 76.81 238 LYS A O 1
ATOM 1920 N N . LEU A 1 239 ? -6.461 -45.244 -45.430 1.00 76.62 239 LEU A N 1
ATOM 1921 C CA . LEU A 1 239 ? -5.153 -45.868 -45.664 1.00 76.62 239 LEU A CA 1
ATOM 1922 C C . LEU A 1 239 ? -5.160 -46.875 -46.822 1.00 76.62 239 LEU A C 1
ATOM 1924 O O . LEU A 1 239 ? -4.172 -46.986 -47.547 1.00 76.62 239 LEU A O 1
ATOM 1928 N N . LYS A 1 240 ? -6.269 -47.589 -47.059 1.00 66.62 240 LYS A N 1
ATOM 1929 C CA . LYS A 1 240 ? -6.420 -48.412 -48.267 1.00 66.62 240 LYS A CA 1
ATOM 1930 C C . LYS A 1 240 ? -7.007 -47.527 -49.357 1.00 66.62 240 LYS A C 1
ATOM 1932 O O . LYS A 1 240 ? -8.207 -47.261 -49.362 1.00 66.62 240 LYS A O 1
ATOM 1937 N N . GLY A 1 241 ? -6.146 -47.060 -50.261 1.00 59.41 241 GLY A N 1
ATOM 1938 C CA . GLY A 1 241 ? -6.537 -46.261 -51.420 1.00 59.41 241 GLY A CA 1
ATOM 1939 C C . GLY A 1 241 ? -7.798 -46.818 -52.084 1.00 59.41 241 GLY A C 1
ATOM 1940 O O . GLY A 1 241 ? -7.902 -48.016 -52.357 1.00 59.41 241 GLY A O 1
ATOM 1941 N N . GLN A 1 242 ? -8.783 -45.946 -52.293 1.00 49.19 242 GLN A N 1
ATOM 1942 C CA . GLN A 1 242 ? -10.062 -46.292 -52.895 1.00 49.19 242 GLN A CA 1
ATOM 1943 C C . GLN A 1 242 ? -9.890 -46.774 -54.345 1.00 49.19 242 GLN A C 1
ATOM 1945 O O . GLN A 1 242 ? -10.092 -46.024 -55.290 1.00 49.19 242 GLN A O 1
ATOM 1950 N N . ASN A 1 243 ? -9.635 -48.067 -54.536 1.00 52.44 243 ASN A N 1
ATOM 1951 C CA . ASN A 1 243 ? -10.026 -48.790 -55.748 1.00 52.44 243 ASN A CA 1
ATOM 1952 C C . ASN A 1 243 ? -11.420 -49.406 -55.557 1.00 52.44 243 ASN A C 1
ATOM 1954 O O . ASN A 1 243 ? -11.641 -50.598 -55.761 1.00 52.44 243 ASN A O 1
ATOM 1958 N N . LYS A 1 244 ? -12.392 -48.582 -55.158 1.00 55.72 244 LYS A N 1
ATOM 1959 C CA . LYS A 1 244 ? -13.811 -48.917 -55.288 1.00 55.72 244 LYS A CA 1
ATOM 1960 C C . LYS A 1 244 ? -14.489 -47.787 -56.044 1.00 55.72 244 LYS A C 1
ATOM 1962 O O . LYS A 1 244 ? -14.734 -46.718 -55.500 1.00 55.72 244 LYS A O 1
ATOM 1967 N N . ARG A 1 245 ? -14.731 -48.047 -57.331 1.00 51.88 245 ARG A N 1
ATOM 1968 C CA . ARG A 1 245 ? -15.508 -47.192 -58.232 1.00 51.88 245 ARG A CA 1
ATOM 1969 C C . ARG A 1 245 ? -16.824 -46.801 -57.544 1.00 51.88 245 ARG A C 1
ATOM 1971 O O . ARG A 1 245 ? -17.560 -47.710 -57.155 1.00 51.88 245 ARG A O 1
ATOM 1978 N N . PRO A 1 246 ? -17.141 -45.507 -57.389 1.00 55.81 246 PRO A N 1
ATOM 1979 C CA . PRO A 1 246 ? -18.443 -45.112 -56.881 1.00 55.81 246 PRO A CA 1
ATOM 1980 C C . PRO A 1 246 ? -19.510 -45.454 -57.928 1.00 55.81 246 PRO A C 1
ATOM 1982 O O . PRO A 1 246 ? -19.398 -45.063 -59.091 1.00 55.81 246 PRO A O 1
ATOM 1985 N N . ALA A 1 247 ? -20.531 -46.211 -57.523 1.00 54.22 247 ALA A N 1
ATOM 1986 C CA . ALA A 1 247 ? -21.736 -46.381 -58.323 1.00 54.22 247 ALA A CA 1
ATOM 1987 C C . ALA A 1 247 ? -22.386 -45.002 -58.510 1.00 54.22 247 ALA A C 1
ATOM 1989 O O . ALA A 1 247 ? -22.585 -44.257 -57.552 1.00 54.22 247 ALA A O 1
ATOM 1990 N N . GLN A 1 248 ? -22.647 -44.652 -59.765 1.00 58.25 248 GLN A N 1
ATOM 1991 C CA . GLN A 1 248 ? -23.196 -43.369 -60.176 1.00 58.25 248 GLN A CA 1
ATOM 1992 C C . GLN A 1 248 ? -24.646 -43.238 -59.697 1.00 58.25 248 GLN A C 1
ATOM 1994 O O . GLN A 1 248 ? -25.541 -43.885 -60.237 1.00 58.25 248 GLN A O 1
ATOM 1999 N N . THR A 1 249 ? -24.888 -42.376 -58.712 1.00 55.16 249 THR A N 1
ATOM 2000 C CA . THR A 1 249 ? -26.247 -41.999 -58.305 1.00 55.16 249 THR A CA 1
ATOM 2001 C C . THR A 1 249 ? -26.686 -40.769 -59.095 1.00 55.16 249 THR A C 1
ATOM 2003 O O . THR A 1 249 ? -26.031 -39.726 -59.069 1.00 55.16 249 THR A O 1
ATOM 2006 N N . VAL A 1 250 ? -27.785 -40.907 -59.834 1.00 53.44 250 VAL A N 1
ATOM 2007 C CA . VAL A 1 250 ? -28.394 -39.857 -60.662 1.00 53.44 250 VAL A CA 1
ATOM 2008 C C . VAL A 1 250 ? -29.195 -38.897 -59.781 1.00 53.44 250 VAL A C 1
ATOM 2010 O O . VAL A 1 250 ? -29.983 -39.322 -58.940 1.00 53.44 250 VAL A O 1
ATOM 2013 N N . ALA A 1 251 ? -28.957 -37.599 -59.964 1.00 47.75 251 ALA A N 1
ATOM 2014 C CA . ALA A 1 251 ? -29.530 -36.524 -59.166 1.00 47.75 251 ALA A CA 1
ATOM 2015 C C . ALA A 1 251 ? -31.009 -36.259 -59.481 1.00 47.75 251 ALA A C 1
ATOM 2017 O O . ALA A 1 251 ? -31.429 -36.321 -60.636 1.00 47.75 251 ALA A O 1
ATOM 2018 N N . SER A 1 252 ? -31.747 -35.788 -58.477 1.00 36.41 252 SER A N 1
ATOM 2019 C CA . SER A 1 252 ? -32.910 -34.928 -58.695 1.00 36.41 252 SER A CA 1
ATOM 2020 C C . SER A 1 252 ? -32.780 -33.635 -57.892 1.00 36.41 252 SER A C 1
ATOM 2022 O O . SER A 1 252 ? -32.434 -33.626 -56.713 1.00 36.41 252 SER A O 1
ATOM 2024 N N . ALA A 1 253 ? -33.024 -32.547 -58.615 1.00 46.56 253 ALA A N 1
ATOM 2025 C CA . ALA A 1 253 ? -32.940 -31.144 -58.255 1.00 46.56 253 ALA A CA 1
ATOM 2026 C C . ALA A 1 253 ? -33.646 -30.746 -56.946 1.00 46.56 253 ALA A C 1
ATOM 2028 O O . ALA A 1 253 ? -34.823 -31.030 -56.766 1.00 46.56 253 ALA A O 1
ATOM 2029 N N . SER A 1 254 ? -32.978 -29.926 -56.131 1.00 39.03 254 SER A N 1
ATOM 2030 C CA . SER A 1 254 ? -33.429 -28.549 -55.880 1.00 39.03 254 SER A CA 1
ATOM 2031 C C . SER A 1 254 ? -32.316 -27.733 -55.219 1.00 39.03 254 SER A C 1
ATOM 2033 O O . SER A 1 254 ? -31.611 -28.199 -54.328 1.00 39.03 254 SER A O 1
ATOM 2035 N N . ARG A 1 255 ? -32.125 -26.515 -55.725 1.00 44.12 255 ARG A N 1
ATOM 2036 C CA . ARG A 1 255 ? -31.107 -25.546 -55.310 1.00 44.12 255 ARG A CA 1
ATOM 2037 C C . ARG A 1 255 ? -31.654 -24.689 -54.174 1.00 44.12 255 ARG A C 1
ATOM 2039 O O . ARG A 1 255 ? -32.776 -24.213 -54.285 1.00 44.12 255 ARG A O 1
ATOM 2046 N N . THR A 1 256 ? -30.815 -24.362 -53.194 1.00 37.94 256 THR A N 1
ATOM 2047 C CA . THR A 1 256 ? -30.606 -22.982 -52.708 1.00 37.94 256 THR A CA 1
ATOM 2048 C C . THR A 1 256 ? -29.292 -22.958 -51.927 1.00 37.94 256 THR A C 1
ATOM 2050 O O . THR A 1 256 ? -29.165 -23.588 -50.883 1.00 37.94 256 THR A O 1
ATOM 2053 N N . ALA A 1 257 ? -28.292 -22.273 -52.482 1.00 39.34 257 ALA A N 1
ATOM 2054 C CA . ALA A 1 257 ? -26.998 -22.043 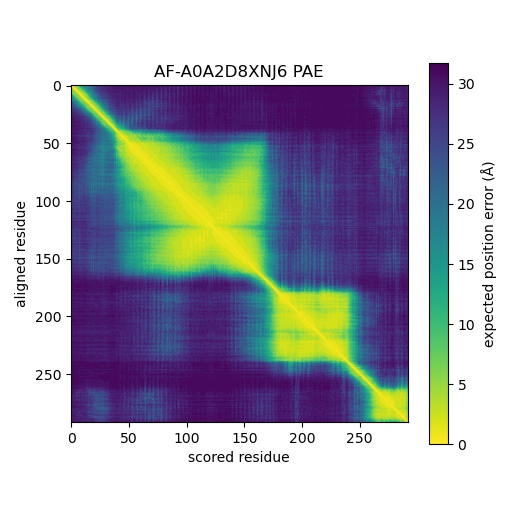-51.857 1.00 39.34 257 ALA A CA 1
ATOM 2055 C C . ALA A 1 257 ? -26.989 -20.631 -51.266 1.00 39.34 257 ALA A C 1
ATOM 2057 O O . ALA A 1 257 ? -27.082 -19.649 -52.003 1.00 39.34 257 ALA A O 1
ATOM 2058 N N . THR A 1 258 ? -26.866 -20.529 -49.946 1.00 41.44 258 THR A N 1
ATOM 2059 C CA . THR A 1 258 ? -26.654 -19.257 -49.254 1.00 41.44 258 THR A CA 1
ATOM 2060 C C . THR A 1 258 ? -25.162 -18.937 -49.286 1.00 41.44 258 THR A C 1
ATOM 2062 O O . THR A 1 258 ? -24.366 -19.491 -48.533 1.00 41.44 258 THR A O 1
ATOM 2065 N N . THR A 1 259 ? -24.763 -18.051 -50.193 1.00 43.16 259 THR A N 1
ATOM 2066 C CA . THR A 1 259 ? -23.411 -17.490 -50.268 1.00 43.16 259 THR A CA 1
ATOM 2067 C C . THR A 1 259 ? -23.184 -16.494 -49.125 1.00 43.16 259 THR A C 1
ATOM 2069 O O . THR A 1 259 ? -23.619 -15.345 -49.205 1.00 43.16 259 THR A O 1
ATOM 2072 N N . GLY A 1 260 ? -22.496 -16.922 -48.063 1.00 40.62 260 GLY A N 1
ATOM 2073 C CA . GLY A 1 260 ? -22.012 -16.058 -46.979 1.00 40.62 260 GLY A CA 1
ATOM 2074 C C . GLY A 1 260 ? -20.792 -15.242 -47.417 1.00 40.62 260 GLY A C 1
ATOM 2075 O O . GLY A 1 260 ? -19.706 -15.777 -47.631 1.00 40.62 260 GLY A O 1
ATOM 2076 N N . ARG A 1 261 ? -20.989 -13.935 -47.591 1.00 45.84 261 ARG A N 1
ATOM 2077 C CA . ARG A 1 261 ? -20.052 -12.972 -48.182 1.00 45.84 261 ARG A CA 1
ATOM 2078 C C . ARG A 1 261 ? -19.126 -12.340 -47.126 1.00 45.84 261 ARG A C 1
ATOM 2080 O O . ARG A 1 261 ? -19.584 -11.608 -46.264 1.00 45.84 261 ARG A O 1
ATOM 2087 N N . SER A 1 262 ? -17.815 -12.528 -47.311 1.00 47.25 262 SER A N 1
ATOM 2088 C CA . SER A 1 262 ? -16.728 -11.556 -47.067 1.00 47.25 262 SER A CA 1
ATOM 2089 C C . SER A 1 262 ? -16.512 -10.988 -45.646 1.00 47.25 262 SER A C 1
ATOM 2091 O O . SER A 1 262 ? -16.892 -9.854 -45.350 1.00 47.25 262 SER A O 1
ATOM 2093 N N . GLY A 1 263 ? -15.704 -11.672 -44.828 1.00 52.41 263 GLY A N 1
ATOM 2094 C CA . GLY A 1 263 ? -15.002 -11.050 -43.694 1.00 52.41 263 GLY A CA 1
ATOM 2095 C C . GLY A 1 263 ? -13.872 -10.123 -44.172 1.00 52.41 263 GLY A C 1
ATOM 2096 O O . GLY A 1 263 ? -12.783 -10.583 -44.515 1.00 52.41 263 GLY A O 1
ATOM 2097 N N . ARG A 1 264 ? -14.123 -8.807 -44.225 1.00 62.31 264 ARG A N 1
ATOM 2098 C CA . ARG A 1 264 ? -13.160 -7.789 -44.692 1.00 62.31 264 ARG A CA 1
ATOM 2099 C C . ARG A 1 264 ? -12.097 -7.514 -43.618 1.00 62.31 264 ARG A C 1
ATOM 2101 O O . ARG A 1 264 ? -12.245 -6.577 -42.840 1.00 62.31 264 ARG A O 1
ATOM 2108 N N . LYS A 1 265 ? -11.023 -8.312 -43.584 1.00 65.44 265 LYS A N 1
ATOM 2109 C CA . LYS A 1 265 ? -9.848 -8.066 -42.724 1.00 65.44 265 LYS A CA 1
ATOM 2110 C C . LYS A 1 265 ? -9.153 -6.762 -43.142 1.00 65.44 265 LYS A C 1
ATOM 2112 O O . LYS A 1 265 ? -8.855 -6.578 -44.320 1.00 65.44 265 LYS A O 1
ATOM 2117 N N . VAL A 1 266 ? -8.913 -5.865 -42.187 1.00 70.38 266 VAL A N 1
ATOM 2118 C CA . VAL A 1 266 ? -8.204 -4.588 -42.390 1.00 70.38 266 VAL A CA 1
ATOM 2119 C C . VAL A 1 266 ? -6.795 -4.726 -41.828 1.00 70.38 266 VAL A C 1
ATOM 2121 O O . VAL A 1 266 ? -6.623 -5.242 -40.728 1.00 70.38 266 VAL A O 1
ATOM 2124 N N . ARG A 1 267 ? -5.788 -4.304 -42.594 1.00 78.88 267 ARG A N 1
ATOM 2125 C CA . ARG A 1 267 ? -4.390 -4.261 -42.154 1.00 78.88 267 ARG A CA 1
ATOM 2126 C C . ARG A 1 267 ? -3.985 -2.800 -42.004 1.00 78.88 267 ARG A C 1
ATOM 2128 O O . ARG A 1 267 ? -4.144 -2.047 -42.958 1.00 78.88 267 ARG A O 1
ATOM 2135 N N . LEU A 1 268 ? -3.487 -2.424 -40.828 1.00 81.25 268 LEU A N 1
ATOM 2136 C CA . LEU A 1 268 ? -2.941 -1.088 -40.584 1.00 81.25 268 LEU A CA 1
ATOM 2137 C C . LEU A 1 268 ? -1.459 -1.047 -40.961 1.00 81.25 268 LEU A C 1
ATOM 2139 O O . LEU A 1 268 ? -0.740 -2.032 -40.776 1.00 81.25 268 LEU A O 1
ATOM 2143 N N . THR A 1 269 ? -0.996 0.093 -41.463 1.00 87.06 269 THR A N 1
ATOM 2144 C CA . THR A 1 269 ? 0.434 0.330 -41.690 1.00 87.06 269 THR A CA 1
ATOM 2145 C C . THR A 1 269 ? 1.155 0.623 -40.364 1.00 87.06 269 THR A C 1
ATOM 2147 O O . THR A 1 269 ? 0.528 1.073 -39.401 1.00 87.06 269 THR A O 1
ATOM 2150 N N . PRO A 1 270 ? 2.482 0.420 -40.272 1.00 83.12 270 PRO A N 1
ATOM 2151 C CA . PRO A 1 270 ? 3.231 0.705 -39.045 1.00 83.12 270 PRO A CA 1
ATOM 2152 C C . PRO A 1 270 ? 3.091 2.155 -38.545 1.00 83.12 270 PRO A C 1
ATOM 2154 O O . PRO A 1 270 ? 3.065 2.383 -37.337 1.00 83.12 270 PRO A O 1
ATOM 2157 N N . SER A 1 271 ? 2.926 3.129 -39.451 1.00 81.00 271 SER A N 1
ATOM 2158 C CA . SER A 1 271 ? 2.677 4.532 -39.088 1.00 81.00 271 SER A CA 1
ATOM 2159 C C . SER A 1 271 ? 1.292 4.742 -38.467 1.00 81.00 271 SER A C 1
ATOM 2161 O O . SER A 1 271 ? 1.169 5.453 -37.476 1.00 81.00 271 SER A O 1
ATOM 2163 N N . GLN A 1 272 ? 0.262 4.069 -38.981 1.00 82.56 272 GLN A N 1
ATOM 2164 C CA . GLN A 1 272 ? -1.100 4.097 -38.436 1.00 82.56 272 GLN A CA 1
ATOM 2165 C C . GLN A 1 272 ? -1.173 3.469 -37.040 1.00 82.56 272 GLN A C 1
ATOM 2167 O O . GLN A 1 272 ? -1.842 3.993 -36.154 1.00 82.56 272 GLN A O 1
ATOM 2172 N N . VAL A 1 273 ? -0.422 2.388 -36.812 1.00 86.00 273 VAL A N 1
ATOM 2173 C CA . VAL A 1 273 ? -0.286 1.772 -35.483 1.00 86.00 273 VAL A CA 1
ATOM 2174 C C . VAL A 1 273 ? 0.410 2.724 -34.503 1.00 86.00 273 VAL A C 1
ATOM 2176 O O . VAL A 1 273 ? 0.002 2.815 -33.346 1.00 86.00 273 VAL A O 1
ATOM 2179 N N . ALA A 1 274 ? 1.437 3.454 -34.948 1.00 85.06 274 ALA A N 1
ATOM 2180 C CA . ALA A 1 274 ? 2.129 4.439 -34.118 1.00 85.06 274 ALA A CA 1
ATOM 2181 C C . ALA A 1 274 ? 1.230 5.638 -33.762 1.00 85.06 274 ALA A C 1
ATOM 2183 O O . ALA A 1 274 ? 1.237 6.083 -32.616 1.00 85.06 274 ALA A O 1
ATOM 2184 N N . ILE A 1 275 ? 0.415 6.118 -34.707 1.00 82.88 275 ILE A N 1
ATOM 2185 C CA . ILE A 1 275 ? -0.539 7.215 -34.483 1.00 82.88 275 ILE A CA 1
ATOM 2186 C C . ILE A 1 275 ? -1.652 6.790 -33.517 1.00 82.88 275 ILE A C 1
ATOM 2188 O O . ILE A 1 275 ? -1.935 7.523 -32.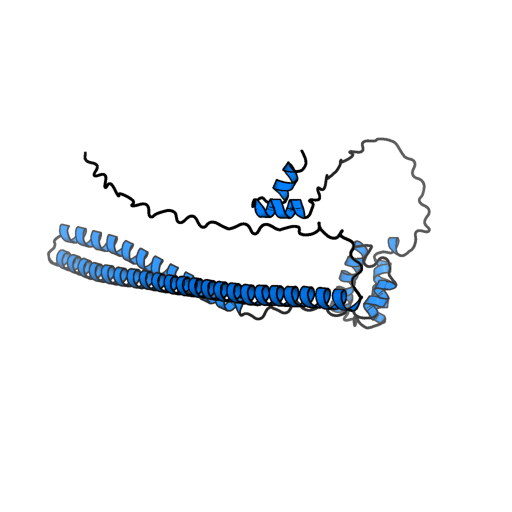574 1.00 82.88 275 ILE A O 1
ATOM 2192 N N . ALA A 1 276 ? -2.226 5.594 -33.681 1.00 87.75 276 ALA A N 1
ATOM 2193 C CA . ALA A 1 276 ? -3.238 5.064 -32.763 1.00 87.75 276 ALA A CA 1
ATOM 2194 C C . ALA A 1 276 ? -2.713 4.973 -31.319 1.00 87.75 276 ALA A C 1
ATOM 2196 O O . ALA A 1 276 ? -3.382 5.403 -30.382 1.00 87.75 276 ALA A O 1
ATOM 2197 N N . LYS A 1 277 ? -1.467 4.504 -31.149 1.00 88.56 277 LYS A N 1
ATOM 2198 C CA . LYS A 1 277 ? -0.787 4.472 -29.846 1.00 88.56 277 LYS A CA 1
ATOM 2199 C C . LYS A 1 277 ? -0.521 5.868 -29.282 1.00 88.56 277 LYS A C 1
ATOM 2201 O O . LYS A 1 277 ? -0.675 6.064 -28.084 1.00 88.56 277 LYS A O 1
ATOM 2206 N N . LYS A 1 278 ? -0.154 6.835 -30.128 1.00 85.00 278 LYS A N 1
ATOM 2207 C CA . LYS A 1 278 ? 0.086 8.230 -29.722 1.00 85.00 278 LYS A CA 1
ATOM 2208 C C . LYS A 1 278 ? -1.199 8.951 -29.298 1.00 85.00 278 LYS A C 1
ATOM 2210 O O . LYS A 1 278 ? -1.143 9.813 -28.433 1.00 85.00 278 LYS A O 1
ATOM 2215 N N . LEU A 1 279 ? -2.337 8.586 -29.890 1.00 84.69 279 LEU A N 1
ATOM 2216 C CA . LEU A 1 279 ? -3.666 9.112 -29.557 1.00 84.69 279 LEU A CA 1
ATOM 2217 C C . LEU A 1 279 ? -4.371 8.322 -28.439 1.00 84.69 279 LEU A C 1
ATOM 2219 O O . LEU A 1 279 ? -5.463 8.700 -28.032 1.00 84.69 279 LEU A O 1
ATOM 2223 N N . GLY A 1 280 ? -3.772 7.227 -27.954 1.00 85.12 280 GLY A N 1
ATOM 2224 C CA . GLY A 1 280 ? -4.343 6.390 -26.893 1.00 85.12 280 GLY A CA 1
ATOM 2225 C C . GLY A 1 280 ? -5.592 5.600 -27.300 1.00 85.12 280 GLY A C 1
ATOM 2226 O O . GLY A 1 280 ? -6.317 5.124 -26.432 1.00 85.12 280 GLY A O 1
ATOM 2227 N N . VAL A 1 281 ? -5.856 5.450 -28.601 1.00 87.06 281 VAL A N 1
ATOM 2228 C CA . VAL A 1 281 ? -7.061 4.786 -29.120 1.00 87.06 281 VAL A CA 1
ATOM 2229 C C . VAL A 1 281 ? -6.754 3.317 -29.447 1.00 87.06 281 VAL A C 1
ATOM 2231 O O . VAL A 1 281 ? -5.728 3.037 -30.082 1.00 87.06 281 VAL A O 1
ATOM 2234 N N . PRO A 1 282 ? -7.620 2.356 -29.067 1.00 88.56 282 PRO A N 1
ATOM 2235 C CA . PRO A 1 282 ? -7.464 0.953 -29.440 1.00 88.56 282 PRO A CA 1
ATOM 2236 C C . PRO A 1 282 ? -7.328 0.765 -30.958 1.00 88.56 282 PRO A C 1
ATOM 2238 O O . PRO A 1 282 ? -8.024 1.400 -31.752 1.00 88.56 282 PRO A O 1
ATOM 2241 N N . LEU A 1 283 ? -6.455 -0.160 -31.377 1.00 83.81 283 LEU A N 1
ATOM 2242 C CA . LEU A 1 283 ? -6.172 -0.414 -32.799 1.00 83.81 283 LEU A CA 1
ATOM 2243 C C . LEU A 1 283 ? -7.428 -0.808 -33.592 1.00 83.81 283 LEU A C 1
ATOM 2245 O O . LEU A 1 283 ? -7.520 -0.510 -34.780 1.00 83.81 283 LEU A O 1
ATOM 2249 N N . GLU A 1 284 ? -8.394 -1.450 -32.935 1.00 83.25 284 GLU A N 1
ATOM 2250 C CA . GLU A 1 284 ? -9.673 -1.849 -33.529 1.00 83.25 284 GLU A CA 1
ATOM 2251 C C . GLU A 1 284 ? -10.569 -0.648 -33.847 1.00 83.25 284 GLU A C 1
ATOM 2253 O O . GLU A 1 284 ? -11.162 -0.585 -34.925 1.00 83.25 284 GLU A O 1
ATOM 2258 N N . GLU A 1 285 ? -10.623 0.334 -32.945 1.00 83.12 285 GLU A N 1
ATOM 2259 C CA . GLU A 1 285 ? -11.396 1.558 -33.148 1.00 83.12 285 GLU A CA 1
ATOM 2260 C C . GLU A 1 285 ? -10.741 2.442 -34.205 1.00 83.12 285 GLU A C 1
ATOM 2262 O O . GLU A 1 285 ? -11.413 2.897 -35.128 1.00 83.12 285 GLU A O 1
ATOM 2267 N N . TYR A 1 286 ? -9.417 2.602 -34.155 1.00 84.25 286 TYR A N 1
ATOM 2268 C CA . TYR A 1 286 ? -8.684 3.369 -35.161 1.00 84.25 286 TYR A CA 1
ATOM 2269 C C . TYR A 1 286 ? -8.827 2.759 -36.572 1.00 84.25 286 TYR A C 1
ATOM 2271 O O . TYR A 1 286 ? -9.018 3.479 -37.553 1.00 84.25 286 TYR A O 1
ATOM 2279 N N . ALA A 1 287 ? -8.843 1.424 -36.692 1.00 82.50 287 ALA A N 1
ATOM 2280 C CA . ALA A 1 287 ? -9.049 0.723 -37.966 1.00 82.50 287 ALA A CA 1
ATOM 2281 C C . ALA A 1 287 ? -10.429 0.960 -38.604 1.00 82.50 287 ALA A C 1
ATOM 2283 O O . ALA A 1 287 ? -10.593 0.743 -39.810 1.00 82.50 287 ALA A O 1
ATOM 2284 N N . LYS A 1 288 ? -11.425 1.372 -37.810 1.00 82.06 288 LYS A N 1
ATOM 2285 C CA . LYS A 1 288 ? -12.779 1.682 -38.280 1.00 82.06 288 LYS A CA 1
ATOM 2286 C C . LYS A 1 288 ? -12.829 3.025 -39.015 1.00 82.06 288 LYS A C 1
ATOM 2288 O O . LYS A 1 288 ? -13.521 3.112 -40.023 1.00 82.06 288 LYS A O 1
ATOM 2293 N N . TYR A 1 289 ? -12.060 4.014 -38.551 1.00 74.06 289 TYR A N 1
ATOM 2294 C CA . TYR A 1 289 ? -12.066 5.391 -39.067 1.00 74.06 289 TYR A CA 1
ATOM 2295 C C . TYR A 1 289 ? -11.072 5.647 -40.202 1.00 74.06 289 TYR A C 1
ATOM 2297 O O . TYR A 1 289 ? -11.266 6.551 -40.996 1.00 74.06 289 TYR A O 1
ATOM 2305 N N . VAL A 1 290 ? -10.026 4.831 -40.334 1.00 72.06 290 VAL A N 1
ATOM 2306 C CA . VAL A 1 290 ? -9.026 4.954 -41.418 1.00 72.06 290 VAL A CA 1
ATOM 2307 C C . VAL A 1 290 ? -9.567 4.514 -42.795 1.00 72.06 290 VAL A C 1
ATOM 2309 O O . VAL A 1 290 ? -8.863 4.562 -43.801 1.00 72.06 290 VAL A O 1
ATOM 2312 N N . LYS A 1 291 ? -10.802 4.010 -42.847 1.00 59.09 291 LYS A N 1
ATOM 2313 C CA . LYS A 1 291 ? -11.377 3.310 -44.003 1.00 59.09 291 LYS A CA 1
ATOM 2314 C C . LYS A 1 291 ? -12.491 4.075 -44.722 1.00 59.09 291 LYS A C 1
ATOM 2316 O O . LYS A 1 291 ? -13.002 3.552 -45.716 1.00 59.09 291 LYS A O 1
ATOM 2321 N N . GLU A 1 292 ? -12.884 5.226 -44.190 1.00 48.12 292 GLU A N 1
ATOM 2322 C CA . GLU A 1 292 ? -13.660 6.247 -44.905 1.00 48.12 292 GLU A CA 1
ATOM 2323 C C . GLU A 1 292 ? -12.691 7.242 -45.546 1.00 48.12 292 GLU A C 1
ATOM 2325 O O . GLU A 1 292 ? -12.946 7.607 -46.714 1.00 48.12 292 GLU A O 1
#

Solvent-accessible surface area (backbone atoms only — not comparable to full-atom values): 17914 Å² total; per-residue (Å²): 140,82,87,83,84,79,85,78,84,78,83,77,78,81,84,78,82,78,80,77,76,74,79,76,80,77,82,85,82,83,87,90,85,78,92,71,100,62,64,70,70,59,55,52,53,53,52,51,52,54,49,50,55,49,50,53,50,52,52,50,51,49,54,51,48,52,49,51,50,52,52,50,51,50,48,53,49,50,52,51,51,51,52,50,52,48,51,52,50,49,54,50,51,55,52,50,50,48,51,52,50,46,52,51,43,50,56,52,37,55,50,26,52,52,48,24,52,51,19,60,75,71,66,36,65,67,55,26,53,52,22,52,51,50,39,54,55,37,51,56,52,46,52,52,40,52,52,51,51,50,52,52,51,51,52,53,51,51,55,53,51,55,58,49,62,76,65,51,75,75,78,71,72,75,71,78,72,78,77,53,70,66,59,52,54,52,41,67,73,36,69,56,53,80,70,37,60,70,62,38,53,48,50,56,55,49,51,48,44,41,42,72,76,68,61,44,52,90,86,41,72,65,42,56,53,52,49,53,52,51,48,45,68,76,33,43,83,74,69,47,73,80,87,64,82,78,80,85,79,84,86,80,90,83,88,84,83,84,83,84,80,77,88,81,82,83,83,79,53,75,67,55,53,50,49,26,60,75,71,72,45,57,70,71,62,50,61,62,66,78,73,117

Nearest PDB structures (foldseek):
  6zw6-assembly1_A  TM=6.136E-01  e=3.010E+00  Nostoc punctiforme
  7aal-assembly1_B  TM=4.013E-01  e=8.212E+00  Homo sapiens

Foldseek 3Di:
DDDDDDDDDDDDDDDPPPPPPDPPPPPPPDDPDDDDDDDPVVVVVVVVVVVVVVVVVVVVVVVVVVVVVVVVVVVVVVVVVVVVVVVVVVLVVLVVVLVVQLVVLVVQLVVLVVQLVVCVVVVPPVSNVVSVVSNVVSVVSNVVSVVSVVVSVVVVVVVVVVVVVVVDPPPPPPDPDDPDPVVVVLCVVVVCQVVVPVLVVVLVVVLCCCCPVVNDDPNDPVSSVVSVVVSCVVPVVPPVPPPDDDDDDDDDDDDDDDDDDDPDDFDDDPVLVVVCVVVVHDPVVSSVPVPD

Mean predicted aligned error: 21.6 Å

Radius of gyration: 41.58 Å; Cα contacts (8 Å, |Δi|>4): 88; chains: 1; bounding box: 81×86×104 Å